Protein AF-0000000069673820 (afdb_homodimer)

Secondary structure (DSSP, 8-state):
--TT----TTS-HHHHHHHHHHHHHHHHHHTT--SHHHHHHHHHHHHHHTTS-HHHHHHTTTTGGG---HHHHHHHHHHHHHHHHHHHHHHHHHHHHHHHHHHHHTT-/--TT----TTS-HHHHHHHHHHHHHHHHHHTT--SHHHHHHHHHHHHHHTTS-HHHHHHTTTTGGG---HHHHHHHHHHHHHHHHHHHHHHHHHHHHHHHHHHHHTT-

pLDDT: mean 88.33, std 12.83, range [41.91, 98.25]

Foldseek 3Di:
DCVDDDDDPPDDVVVVVVVVVVVVVVLCVVLVNDDDVLVVQQVVLVVVLVVDDPVLCVVCVVCNSNDSGPVVVVVVSVVVVVVVVVVVVVVVVVVVVVVVVCVVVVVD/DCVPDDDDPPDDVVVVVVVVVVVVVVLCVVLVNDDDVLVVQQVVLVVVLVVDDPVLCVVCVVCNSNDSGPVVVVVVSVVVVVVVVVVVVVVVVVVVVVVVVCVVVVVD

Sequence (216 aa):
MFTKHSKNADGTWEDFVYELRTYFQEWIKGLEVE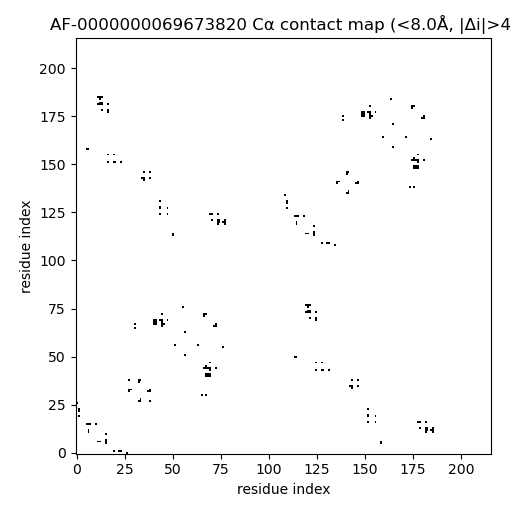NFEQLCDLIITDRMKRRVPTEVKEHFIDEWPKFKSPELLSKKLDQYESVRNMMKKKTASHNHKVQFQRQKFGTYMFTKHSKNADGTWEDFVYELRTYFQEWIKGLEVENFEQLCDLIITDRMKRRVPTEVKEHFIDEWPKFKSPELLSKKLDQYESVRNMMKKKTASHNHKVQFQRQKFGTY

Structure (mmCIF, N/CA/C/O backbone):
data_AF-0000000069673820-model_v1
#
loop_
_entity.id
_entity.type
_entity.pdbx_description
1 polymer 'Uncharacterized protein'
#
loop_
_atom_site.group_PDB
_atom_site.id
_atom_site.type_symbol
_atom_site.label_atom_id
_atom_site.label_alt_id
_atom_site.label_comp_id
_atom_site.label_asym_id
_atom_site.label_entity_id
_atom_site.label_seq_id
_atom_site.pdbx_PDB_ins_code
_atom_site.Cartn_x
_atom_site.Cartn_y
_atom_site.Cartn_z
_atom_site.occupancy
_atom_site.B_iso_or_equiv
_atom_site.auth_seq_id
_atom_site.auth_comp_id
_atom_site.auth_asym_id
_atom_site.auth_atom_id
_atom_site.pdbx_PDB_model_num
ATOM 1 N N . MET A 1 1 ? -0.223 1.539 -8.602 1 43.09 1 MET A N 1
ATOM 2 C CA . MET A 1 1 ? -1.107 2.695 -8.492 1 43.09 1 MET A CA 1
ATOM 3 C C . MET A 1 1 ? -0.305 3.979 -8.312 1 43.09 1 MET A C 1
ATOM 5 O O . MET A 1 1 ? 0.92 3.973 -8.438 1 43.09 1 MET A O 1
ATOM 9 N N . PHE A 1 2 ? -0.53 4.742 -7.016 1 50.31 2 PHE A N 1
ATOM 10 C CA . PHE A 1 2 ? -0.196 6.121 -6.691 1 50.31 2 PHE A CA 1
ATOM 11 C C . PHE A 1 2 ? 1.277 6.25 -6.324 1 50.31 2 PHE A C 1
ATOM 13 O O . PHE A 1 2 ? 1.623 6.918 -5.348 1 50.31 2 PHE A O 1
ATOM 20 N N . THR A 1 3 ? 2.137 5.504 -6.852 1 59.31 3 THR A N 1
ATOM 21 C CA . THR A 1 3 ? 3.408 5.266 -6.176 1 59.31 3 THR A CA 1
ATOM 22 C C . THR A 1 3 ? 4.125 6.582 -5.898 1 59.31 3 THR A C 1
ATOM 24 O O . THR A 1 3 ? 4.75 6.742 -4.844 1 59.31 3 THR A O 1
ATOM 27 N N . LYS A 1 4 ? 3.92 7.441 -6.996 1 64.81 4 LYS A N 1
ATOM 28 C CA . LYS A 1 4 ? 4.93 8.484 -6.812 1 64.81 4 LYS A CA 1
ATOM 29 C C . LYS A 1 4 ? 4.285 9.82 -6.461 1 64.81 4 LYS A C 1
ATOM 31 O O . LYS A 1 4 ? 4.938 10.867 -6.531 1 64.81 4 LYS A O 1
ATOM 36 N N . HIS A 1 5 ? 3.092 9.68 -6.059 1 74.38 5 HIS A N 1
ATOM 37 C CA . HIS A 1 5 ? 2.447 10.969 -5.812 1 74.38 5 HIS A CA 1
ATOM 38 C C . HIS A 1 5 ? 2.816 11.516 -4.438 1 74.38 5 HIS A C 1
ATOM 40 O O . HIS A 1 5 ? 2.748 10.797 -3.438 1 74.38 5 HIS A O 1
ATOM 46 N N . SER A 1 6 ? 3.34 12.727 -4.461 1 84.38 6 SER A N 1
ATOM 47 C CA . SER A 1 6 ? 3.707 13.398 -3.219 1 84.38 6 SER A CA 1
ATOM 48 C C . SER A 1 6 ? 2.947 14.711 -3.055 1 84.38 6 SER A C 1
ATOM 50 O O . SER A 1 6 ? 2.443 15.266 -4.031 1 84.38 6 SER A O 1
ATOM 52 N N . LYS A 1 7 ? 2.838 15.07 -1.811 1 89.56 7 LYS A N 1
ATOM 53 C CA . LYS A 1 7 ? 2.205 16.359 -1.51 1 89.56 7 LYS A CA 1
ATOM 54 C C . LYS A 1 7 ? 2.949 17.5 -2.182 1 89.56 7 LYS A C 1
ATOM 56 O O . LYS A 1 7 ? 4.18 17.562 -2.15 1 89.56 7 LYS A O 1
ATOM 61 N N . ASN A 1 8 ? 2.16 18.391 -2.77 1 88.25 8 ASN A N 1
ATOM 62 C CA . ASN A 1 8 ? 2.748 19.609 -3.312 1 88.25 8 ASN A CA 1
ATOM 63 C C . ASN A 1 8 ? 3.35 20.484 -2.211 1 88.25 8 ASN A C 1
ATOM 65 O O . ASN A 1 8 ? 2.75 20.641 -1.146 1 88.25 8 ASN A O 1
ATOM 69 N N . ALA A 1 9 ? 4.492 21.078 -2.486 1 84.19 9 ALA A N 1
ATOM 70 C CA . ALA A 1 9 ? 5.215 21.875 -1.495 1 84.19 9 ALA A CA 1
ATOM 71 C C . ALA A 1 9 ? 4.371 23.047 -1.006 1 84.19 9 ALA A C 1
ATOM 73 O O . ALA A 1 9 ? 4.398 23.375 0.178 1 84.19 9 ALA A O 1
ATOM 74 N N . ASP A 1 10 ? 3.586 23.547 -1.941 1 87.81 10 ASP A N 1
ATOM 75 C CA . ASP A 1 10 ? 2.811 24.734 -1.612 1 87.81 10 ASP A CA 1
ATOM 76 C C . ASP A 1 10 ? 1.385 24.359 -1.208 1 87.81 10 ASP A C 1
ATOM 78 O O . ASP A 1 10 ? 0.576 25.25 -0.9 1 87.81 10 ASP A O 1
ATOM 82 N N . GLY A 1 11 ? 1.143 23.125 -1.127 1 93.31 11 GLY A N 1
ATOM 83 C CA . GLY A 1 11 ? -0.212 22.703 -0.805 1 93.31 11 GLY A CA 1
ATOM 84 C C . GLY A 1 11 ? -0.361 22.219 0.623 1 93.31 11 GLY A C 1
ATOM 85 O O . GLY A 1 11 ? 0.619 22.156 1.368 1 93.31 11 GLY A O 1
ATOM 86 N N . THR A 1 12 ? -1.624 22.016 1.04 1 96.5 12 THR A N 1
ATOM 87 C CA . THR A 1 12 ? -1.914 21.5 2.371 1 96.5 12 THR A CA 1
ATOM 88 C C . THR A 1 12 ? -2.074 19.969 2.334 1 96.5 12 THR A C 1
ATOM 90 O O . THR A 1 12 ? -2.234 19.391 1.263 1 96.5 12 THR A O 1
ATOM 93 N N . TRP A 1 13 ? -1.966 19.406 3.438 1 97.12 13 TRP A N 1
ATOM 94 C CA . TRP A 1 13 ? -2.23 17.969 3.539 1 97.12 13 TRP A CA 1
ATOM 95 C C . TRP A 1 13 ? -3.68 17.656 3.186 1 97.12 13 TRP A C 1
ATOM 97 O O . TRP A 1 13 ? -3.975 16.594 2.625 1 97.12 13 TRP A O 1
ATOM 107 N N . GLU A 1 14 ? -4.566 18.578 3.447 1 97.56 14 GLU A N 1
ATOM 108 C CA . GLU A 1 14 ? -5.965 18.391 3.062 1 97.56 14 GLU A CA 1
ATOM 109 C C . GLU A 1 14 ? -6.113 18.297 1.546 1 97.56 14 GLU A C 1
ATOM 111 O O . GLU A 1 14 ? -6.895 17.5 1.04 1 97.56 14 GLU A O 1
ATOM 116 N N . ASP A 1 15 ? -5.332 19.125 0.848 1 96.56 15 ASP A N 1
ATOM 117 C CA . ASP A 1 15 ? -5.316 19.047 -0.609 1 96.56 15 ASP A CA 1
ATOM 118 C C . ASP A 1 15 ? -4.789 17.703 -1.082 1 96.56 15 ASP A C 1
ATOM 120 O O . ASP A 1 15 ? -5.316 17.125 -2.033 1 96.56 15 ASP A O 1
ATOM 124 N N . PHE A 1 16 ? -3.771 17.312 -0.44 1 97 16 PHE A N 1
ATOM 125 C CA . PHE A 1 16 ? -3.15 16.047 -0.804 1 97 16 PHE A CA 1
ATOM 126 C C . PHE A 1 16 ? -4.121 14.891 -0.605 1 97 16 PHE A C 1
ATOM 128 O O . PHE A 1 16 ? -4.211 13.992 -1.448 1 97 16 PHE A O 1
ATOM 135 N N . VAL A 1 17 ? -4.883 14.891 0.477 1 97.06 17 VAL A N 1
ATOM 136 C CA . VAL A 1 17 ? -5.895 13.867 0.735 1 97.06 17 VAL A CA 1
ATOM 137 C C . VAL A 1 17 ? -6.922 13.859 -0.394 1 97.06 17 VAL A C 1
ATOM 139 O O . VAL A 1 17 ? -7.344 12.797 -0.853 1 97.06 17 VAL A O 1
ATOM 142 N N . TYR A 1 18 ? -7.312 15 -0.757 1 96.25 18 TYR A N 1
ATOM 143 C CA . TYR A 1 18 ? -8.281 15.109 -1.845 1 96.25 18 TYR A CA 1
ATOM 144 C C . TYR A 1 18 ? -7.75 14.461 -3.115 1 96.25 18 TYR A C 1
ATOM 146 O O . TYR A 1 18 ? -8.469 13.711 -3.779 1 96.25 18 TYR A O 1
ATOM 154 N N . GLU A 1 19 ? -6.539 14.781 -3.387 1 95.25 19 GLU A N 1
ATOM 155 C CA . GLU A 1 19 ? -5.906 14.188 -4.562 1 95.25 19 GLU A CA 1
ATOM 156 C C . GLU A 1 19 ? -5.852 12.664 -4.449 1 95.25 19 GLU A C 1
ATOM 158 O O . GLU A 1 19 ? -6.23 11.953 -5.383 1 95.25 19 GLU A O 1
ATOM 163 N N . LEU A 1 20 ? -5.414 12.195 -3.293 1 95.5 20 LEU A N 1
ATOM 164 C CA . LEU A 1 20 ? -5.301 10.758 -3.076 1 95.5 20 LEU A CA 1
ATOM 165 C C . LEU A 1 20 ? -6.664 10.078 -3.195 1 95.5 20 LEU A C 1
ATOM 167 O O . LEU A 1 20 ? -6.777 9.008 -3.787 1 95.5 20 LEU A O 1
ATOM 171 N N . ARG A 1 21 ? -7.633 10.688 -2.625 1 96.38 21 ARG A N 1
ATOM 172 C CA . ARG A 1 21 ? -8.984 10.148 -2.67 1 96.38 21 ARG A CA 1
ATOM 173 C C . ARG A 1 21 ? -9.5 10.062 -4.105 1 96.38 21 ARG A C 1
ATOM 175 O O . ARG A 1 21 ? -10.094 9.062 -4.5 1 96.38 21 ARG A O 1
ATOM 182 N N . THR A 1 22 ? -9.258 11.094 -4.828 1 96.06 22 THR A N 1
ATOM 183 C CA . THR A 1 22 ? -9.703 11.148 -6.215 1 96.06 22 THR A CA 1
ATOM 184 C C . THR A 1 22 ? -9.047 10.039 -7.031 1 96.06 22 THR A C 1
ATOM 186 O O . THR A 1 22 ? -9.727 9.297 -7.738 1 96.06 22 THR A O 1
ATOM 189 N N . TYR A 1 23 ? -7.75 9.93 -6.875 1 93.88 23 TYR A N 1
ATOM 190 C CA . TYR A 1 23 ? -7.012 8.898 -7.594 1 93.88 23 TYR A CA 1
ATOM 191 C C . TYR A 1 23 ? -7.484 7.504 -7.191 1 93.88 23 TYR A C 1
ATOM 193 O O . TYR A 1 23 ? -7.664 6.633 -8.039 1 93.88 23 TYR A O 1
ATOM 201 N N . PHE A 1 24 ? -7.668 7.336 -5.949 1 95 24 PHE A N 1
ATOM 202 C CA . PHE A 1 24 ? -8.094 6.043 -5.43 1 95 24 PHE A CA 1
ATOM 203 C C . PHE A 1 24 ? -9.477 5.68 -5.945 1 95 24 PHE A C 1
ATOM 205 O O . PHE A 1 24 ? -9.711 4.547 -6.375 1 95 24 PHE A O 1
ATOM 212 N N . GLN A 1 25 ? -10.328 6.574 -5.91 1 95.62 25 GLN A N 1
ATOM 213 C CA . GLN A 1 25 ? -11.688 6.34 -6.367 1 95.62 25 GLN A CA 1
ATOM 214 C C . GLN A 1 25 ? -11.727 6.004 -7.855 1 95.62 25 GLN A C 1
ATOM 216 O O . GLN A 1 25 ? -12.469 5.121 -8.281 1 95.62 25 GLN A O 1
ATOM 221 N N . GLU A 1 26 ? -11 6.723 -8.641 1 95.44 26 GLU A N 1
ATOM 222 C CA . GLU A 1 26 ? -10.914 6.43 -10.07 1 95.44 26 GLU A CA 1
ATOM 223 C C . GLU A 1 26 ? -10.367 5.027 -10.312 1 95.44 26 GLU A C 1
ATOM 225 O O . GLU A 1 26 ? -10.852 4.309 -11.195 1 95.44 26 GLU A O 1
ATOM 230 N N . TRP A 1 27 ? -9.383 4.734 -9.516 1 93 27 TRP A N 1
ATOM 231 C CA . TRP A 1 27 ? -8.75 3.426 -9.633 1 93 27 TRP A CA 1
ATOM 232 C C . TRP A 1 27 ? -9.75 2.309 -9.344 1 93 27 TRP A C 1
ATOM 234 O O . TRP A 1 27 ? -9.898 1.381 -10.141 1 93 27 TRP A O 1
ATOM 244 N N . ILE A 1 28 ? -10.469 2.383 -8.219 1 95.12 28 ILE A N 1
ATOM 245 C CA . ILE A 1 28 ? -11.359 1.286 -7.855 1 95.12 28 ILE A CA 1
ATOM 246 C C . ILE A 1 28 ? -12.578 1.282 -8.773 1 95.12 28 ILE A C 1
ATOM 248 O O . ILE A 1 28 ? -13.125 0.222 -9.086 1 95.12 28 ILE A O 1
ATOM 252 N N . LYS A 1 29 ? -12.953 2.439 -9.273 1 95.5 29 LYS A N 1
ATOM 253 C CA . LYS A 1 29 ? -14.039 2.52 -10.25 1 95.5 29 LYS A CA 1
ATOM 254 C C . LYS A 1 29 ? -13.664 1.824 -11.555 1 95.5 29 LYS A C 1
ATOM 256 O O . LYS A 1 29 ? -14.461 1.076 -12.117 1 95.5 29 LYS A O 1
ATOM 261 N N . GLY A 1 30 ? -12.523 2.092 -12.039 1 93.62 30 GLY A N 1
ATOM 262 C CA . GLY A 1 30 ? -12.039 1.456 -13.258 1 93.62 30 GLY A CA 1
ATOM 263 C C . GLY A 1 30 ? -11.977 -0.056 -13.156 1 93.62 30 GLY A C 1
ATOM 264 O O . GLY A 1 30 ? -12.086 -0.758 -14.156 1 93.62 30 GLY A O 1
ATOM 265 N N . LEU A 1 31 ? -11.867 -0.524 -11.883 1 93.75 31 LEU A N 1
ATOM 266 C CA . LEU A 1 31 ? -11.781 -1.961 -11.641 1 93.75 31 LEU A CA 1
ATOM 267 C C . LEU A 1 31 ? -13.133 -2.521 -11.211 1 93.75 31 LEU A C 1
ATOM 269 O O . LEU A 1 31 ? -13.242 -3.707 -10.891 1 93.75 31 LEU A O 1
ATOM 273 N N . GLU A 1 32 ? -14.117 -1.659 -11.133 1 96 32 GLU A N 1
ATOM 274 C CA . GLU A 1 32 ? -15.484 -2.021 -10.797 1 96 32 GLU A CA 1
ATOM 275 C C . GLU A 1 32 ? -15.562 -2.654 -9.414 1 96 32 GLU A C 1
ATOM 277 O O . GLU A 1 32 ? -16.234 -3.672 -9.227 1 96 32 GLU A O 1
ATOM 282 N N . VAL A 1 33 ? -14.797 -2.135 -8.5 1 96.31 33 VAL A N 1
ATOM 283 C CA . VAL A 1 33 ? -14.82 -2.553 -7.102 1 96.31 33 VAL A CA 1
ATOM 284 C C . VAL A 1 33 ? -15.852 -1.723 -6.336 1 96.31 33 VAL A C 1
ATOM 286 O O . VAL A 1 33 ? -15.727 -0.5 -6.238 1 96.31 33 VAL A O 1
ATOM 289 N N . GLU A 1 34 ? -16.828 -2.463 -5.754 1 95.38 34 GLU A N 1
ATOM 290 C CA . GLU A 1 34 ? -17.953 -1.7 -5.246 1 95.38 34 GLU A CA 1
ATOM 291 C C . GLU A 1 34 ? -18.297 -2.1 -3.812 1 95.38 34 GLU A C 1
ATOM 293 O O . GLU A 1 34 ? -19.188 -1.521 -3.197 1 95.38 34 GLU A O 1
ATOM 298 N N . ASN A 1 35 ? -17.688 -3.152 -3.301 1 96.88 35 ASN A N 1
ATOM 299 C CA . ASN A 1 35 ? -18.031 -3.574 -1.948 1 96.88 35 ASN A CA 1
ATOM 300 C C . ASN A 1 35 ? -16.797 -3.93 -1.135 1 96.88 35 ASN A C 1
ATOM 302 O O . ASN A 1 35 ? -15.688 -3.951 -1.667 1 96.88 35 ASN A O 1
ATOM 306 N N . PHE A 1 36 ? -17.016 -4.137 0.132 1 97.88 36 PHE A N 1
ATOM 307 C CA . PHE A 1 36 ? -15.969 -4.336 1.125 1 97.88 36 PHE A CA 1
ATOM 308 C C . PHE A 1 36 ? -15.094 -5.531 0.759 1 97.88 36 PHE A C 1
ATOM 310 O O . PHE A 1 36 ? -13.867 -5.438 0.756 1 97.88 36 PHE A O 1
ATOM 317 N N . GLU A 1 37 ? -15.68 -6.66 0.353 1 97.31 37 GLU A N 1
ATOM 318 C CA . GLU A 1 37 ? -14.953 -7.887 0.038 1 97.31 37 GLU A CA 1
ATOM 319 C C . GLU A 1 37 ? -14.078 -7.707 -1.202 1 97.31 37 GLU A C 1
ATOM 321 O O . GLU A 1 37 ? -12.922 -8.133 -1.222 1 97.31 37 GLU A O 1
ATOM 326 N N . GLN A 1 38 ? -14.641 -7.07 -2.172 1 97.62 38 GLN A N 1
ATOM 327 C CA . GLN A 1 38 ? -13.898 -6.809 -3.398 1 97.62 38 GLN A CA 1
ATOM 328 C C . GLN A 1 38 ? -12.695 -5.902 -3.131 1 97.62 38 GLN A C 1
ATOM 330 O O . GLN A 1 38 ? -11.641 -6.078 -3.73 1 97.62 38 GLN A O 1
ATOM 335 N N . LEU A 1 39 ? -12.898 -4.949 -2.246 1 97.88 39 LEU A N 1
ATOM 336 C CA . LEU A 1 39 ? -11.797 -4.047 -1.922 1 97.88 39 LEU A CA 1
ATOM 337 C C . LEU A 1 39 ? -10.711 -4.777 -1.142 1 97.88 39 LEU A C 1
ATOM 339 O O . LEU A 1 39 ? -9.523 -4.574 -1.392 1 97.88 39 LEU A O 1
ATOM 343 N N . CYS A 1 40 ? -11.117 -5.637 -0.227 1 97.69 40 CYS A N 1
ATOM 344 C CA . CYS A 1 40 ? -10.141 -6.469 0.468 1 97.69 40 CYS A CA 1
ATOM 345 C C . CYS A 1 40 ? -9.305 -7.273 -0.522 1 97.69 40 CYS A C 1
ATOM 347 O O . CYS A 1 40 ? -8.078 -7.273 -0.447 1 97.69 40 CYS A O 1
ATOM 349 N N . ASP A 1 41 ? -9.984 -7.887 -1.436 1 97.75 41 ASP A N 1
ATOM 350 C CA . ASP A 1 41 ? -9.312 -8.703 -2.438 1 97.75 41 ASP A CA 1
ATOM 351 C C . ASP A 1 41 ? -8.336 -7.863 -3.264 1 97.75 41 ASP A C 1
ATOM 353 O O . ASP A 1 41 ? -7.215 -8.297 -3.539 1 97.75 41 ASP A O 1
ATOM 357 N N . LEU A 1 42 ? -8.789 -6.723 -3.635 1 97.25 42 LEU A N 1
ATOM 358 C CA . LEU A 1 42 ? -7.961 -5.848 -4.457 1 97.25 42 LEU A CA 1
ATOM 359 C C . LEU A 1 42 ? -6.691 -5.453 -3.715 1 97.25 42 LEU A C 1
ATOM 361 O O . LEU A 1 42 ? -5.598 -5.477 -4.289 1 97.25 42 LEU A O 1
ATOM 365 N N . ILE A 1 43 ? -6.793 -5.117 -2.443 1 96.06 43 ILE A N 1
ATOM 366 C CA . ILE A 1 43 ? -5.652 -4.688 -1.642 1 96.06 43 ILE A CA 1
ATOM 367 C C . ILE A 1 43 ? -4.668 -5.84 -1.483 1 96.06 43 ILE A C 1
ATOM 369 O O . ILE A 1 43 ? -3.459 -5.664 -1.651 1 96.06 43 ILE A O 1
ATOM 373 N N . ILE A 1 44 ? -5.188 -6.965 -1.21 1 96.62 44 ILE A N 1
ATOM 374 C CA . ILE A 1 44 ? -4.352 -8.148 -1.034 1 96.62 44 ILE A CA 1
ATOM 375 C C . ILE A 1 44 ? -3.656 -8.484 -2.352 1 96.62 44 ILE A C 1
ATOM 377 O O . ILE A 1 44 ? -2.465 -8.797 -2.367 1 96.62 44 ILE A O 1
ATOM 381 N N . THR A 1 45 ? -4.445 -8.414 -3.422 1 97.06 45 THR A N 1
ATOM 382 C CA . THR A 1 45 ? -3.883 -8.672 -4.742 1 97.06 45 THR A CA 1
ATOM 383 C C . THR A 1 45 ? -2.746 -7.707 -5.051 1 97.06 45 THR A C 1
ATOM 385 O O . THR A 1 45 ? -1.695 -8.109 -5.551 1 97.06 45 THR A O 1
ATOM 388 N N . ASP A 1 46 ? -3.004 -6.492 -4.766 1 94.06 46 ASP A N 1
ATOM 389 C CA . ASP A 1 46 ? -1.994 -5.473 -5.027 1 94.06 46 ASP A CA 1
ATOM 390 C C . ASP A 1 46 ? -0.727 -5.73 -4.215 1 94.06 46 ASP A C 1
ATOM 392 O O . ASP A 1 46 ? 0.385 -5.566 -4.719 1 94.06 46 ASP A O 1
ATOM 396 N N . ARG A 1 47 ? -0.888 -6.164 -2.996 1 93.25 47 ARG A N 1
ATOM 397 C CA . ARG A 1 47 ? 0.255 -6.508 -2.156 1 93.25 47 ARG A CA 1
ATOM 398 C C . ARG A 1 47 ? 0.99 -7.727 -2.703 1 93.25 47 ARG A C 1
ATOM 400 O O . ARG A 1 47 ? 2.223 -7.758 -2.719 1 93.25 47 ARG A O 1
ATOM 407 N N . MET A 1 48 ? 0.266 -8.672 -3.117 1 95.69 48 MET A N 1
ATOM 408 C CA . MET A 1 48 ? 0.848 -9.875 -3.715 1 95.69 48 MET A CA 1
ATOM 409 C C . MET A 1 48 ? 1.636 -9.523 -4.973 1 95.69 48 MET A C 1
ATOM 411 O O . MET A 1 48 ? 2.76 -9.992 -5.156 1 95.69 48 MET A O 1
ATOM 415 N N . LYS A 1 49 ? 1.065 -8.68 -5.797 1 95.62 49 LYS A N 1
ATOM 416 C CA . LYS A 1 49 ? 1.683 -8.289 -7.062 1 95.62 49 LYS A CA 1
ATOM 417 C C . LYS A 1 49 ? 3.07 -7.699 -6.836 1 95.62 49 LYS A C 1
ATOM 419 O O . LYS A 1 49 ? 3.98 -7.91 -7.641 1 95.62 49 LYS A O 1
ATOM 424 N N . ARG A 1 50 ? 3.24 -7.074 -5.758 1 93.31 50 ARG A N 1
ATOM 425 C CA . ARG A 1 50 ? 4.504 -6.41 -5.453 1 93.31 50 ARG A CA 1
ATOM 426 C C . ARG A 1 50 ? 5.594 -7.43 -5.133 1 93.31 50 ARG A C 1
ATOM 428 O O . ARG A 1 50 ? 6.781 -7.102 -5.156 1 93.31 50 ARG A O 1
ATOM 435 N N . ARG A 1 51 ? 5.16 -8.602 -4.828 1 94.38 51 ARG A N 1
ATOM 436 C CA . ARG A 1 51 ? 6.117 -9.617 -4.406 1 94.38 51 ARG A CA 1
ATOM 437 C C . ARG A 1 51 ? 6.449 -10.562 -5.551 1 94.38 51 ARG A C 1
ATOM 439 O O . ARG A 1 51 ? 7.32 -11.43 -5.418 1 94.38 51 ARG A O 1
ATOM 446 N N . VAL A 1 52 ? 5.828 -10.422 -6.645 1 95.69 52 VAL A N 1
ATOM 447 C CA . VAL A 1 52 ? 6.051 -11.289 -7.797 1 95.69 52 VAL A CA 1
ATOM 448 C C . VAL A 1 52 ? 7.258 -10.805 -8.594 1 95.69 52 VAL A C 1
ATOM 450 O O . VAL A 1 52 ? 7.352 -9.617 -8.914 1 95.69 52 VAL A O 1
ATOM 453 N N . PRO A 1 53 ? 8.188 -11.688 -8.883 1 94.12 53 PRO A N 1
ATOM 454 C CA . PRO A 1 53 ? 9.352 -11.289 -9.68 1 94.12 53 PRO A CA 1
ATOM 455 C C . PRO A 1 53 ? 8.969 -10.703 -11.039 1 94.12 53 PRO A C 1
ATOM 457 O O . PRO A 1 53 ? 7.996 -11.148 -11.648 1 94.12 53 PRO A O 1
ATOM 460 N N . THR A 1 54 ? 9.82 -9.844 -11.523 1 95.25 54 THR A N 1
ATOM 461 C CA . THR A 1 54 ? 9.547 -9.109 -12.75 1 95.25 54 THR A CA 1
ATOM 462 C C . THR A 1 54 ? 9.406 -10.062 -13.938 1 95.25 54 THR A C 1
ATOM 464 O O . THR A 1 54 ? 8.539 -9.883 -14.789 1 95.25 54 THR A O 1
ATOM 467 N N . GLU A 1 55 ? 10.25 -11.039 -13.992 1 93.19 55 GLU A N 1
ATOM 468 C CA . GLU A 1 55 ? 10.227 -12 -15.086 1 93.19 55 GLU A CA 1
ATOM 469 C C . GLU A 1 55 ? 8.875 -12.703 -15.172 1 93.19 55 GLU A C 1
ATOM 471 O O . GLU A 1 55 ? 8.375 -12.977 -16.266 1 93.19 55 GLU A O 1
ATOM 476 N N . VAL A 1 56 ? 8.305 -13 -14.062 1 95.19 56 VAL A N 1
ATOM 477 C CA . VAL A 1 56 ? 7.012 -13.688 -14.008 1 95.19 56 VAL A CA 1
ATOM 478 C C . VAL A 1 56 ? 5.902 -12.727 -14.438 1 95.19 56 VAL A C 1
ATOM 480 O O . VAL A 1 56 ? 5.023 -13.094 -15.219 1 95.19 56 VAL A O 1
ATOM 483 N N . LYS A 1 57 ? 5.941 -11.477 -14 1 96.5 57 LYS A N 1
ATOM 484 C CA . LYS A 1 57 ? 4.977 -10.453 -14.398 1 96.5 57 LYS A CA 1
ATOM 485 C C . LYS A 1 57 ? 4.93 -10.297 -15.914 1 96.5 57 LYS A C 1
ATOM 487 O O . LYS A 1 57 ? 3.852 -10.148 -16.5 1 96.5 57 LYS A O 1
ATOM 492 N N . GLU A 1 58 ? 6.105 -10.344 -16.453 1 95.75 58 GLU A N 1
ATOM 493 C CA . GLU A 1 58 ? 6.223 -10.141 -17.891 1 95.75 58 GLU A CA 1
ATOM 494 C C . GLU A 1 58 ? 5.492 -11.234 -18.656 1 95.75 58 GLU A C 1
ATOM 496 O O . GLU A 1 58 ? 4.941 -10.984 -19.734 1 95.75 58 GLU A O 1
ATOM 501 N N . HIS A 1 59 ? 5.469 -12.422 -18.125 1 95.31 59 HIS A N 1
ATOM 502 C CA . HIS A 1 59 ? 4.746 -13.523 -18.75 1 95.31 59 HIS A CA 1
ATOM 503 C C . HIS A 1 59 ? 3.244 -13.258 -18.781 1 95.31 59 HIS A C 1
ATOM 505 O O . HIS A 1 59 ? 2.533 -13.773 -19.641 1 95.31 59 HIS A O 1
ATOM 511 N N . PHE A 1 60 ? 2.779 -12.398 -17.844 1 96.62 60 PHE A N 1
ATOM 512 C CA . PHE A 1 60 ? 1.354 -12.109 -17.703 1 96.62 60 PHE A CA 1
ATOM 513 C C . PHE A 1 60 ? 1.052 -10.664 -18.062 1 96.62 60 PHE A C 1
ATOM 515 O O . PHE A 1 60 ? 0.074 -10.086 -17.578 1 96.62 60 PHE A O 1
ATOM 522 N N . ILE A 1 61 ? 1.807 -10.031 -18.891 1 95 61 ILE A N 1
ATOM 523 C CA . ILE A 1 61 ? 1.836 -8.586 -19.078 1 95 61 ILE A CA 1
ATOM 524 C C . ILE A 1 61 ? 0.468 -8.094 -19.562 1 95 61 ILE A C 1
ATOM 526 O O . ILE A 1 61 ? 0.005 -7.031 -19.141 1 95 61 ILE A O 1
ATOM 530 N N . ASP A 1 62 ? -0.261 -8.836 -20.391 1 94.5 62 ASP A N 1
ATOM 531 C CA . ASP A 1 62 ? -1.55 -8.43 -20.938 1 94.5 62 ASP A CA 1
ATOM 532 C C . ASP A 1 62 ? -2.65 -8.523 -19.891 1 94.5 62 ASP A C 1
ATOM 534 O O . ASP A 1 62 ? -3.57 -7.699 -19.875 1 94.5 62 ASP A O 1
ATOM 538 N N . GLU A 1 63 ? -2.486 -9.422 -18.984 1 95.06 63 GLU A N 1
ATOM 539 C CA . GLU A 1 63 ? -3.529 -9.703 -18 1 95.06 63 GLU A CA 1
ATOM 540 C C . GLU A 1 63 ? -3.201 -9.062 -16.656 1 95.06 63 GLU A C 1
ATOM 542 O O . GLU A 1 63 ? -4.086 -8.891 -15.805 1 95.06 63 GLU A O 1
ATOM 547 N N . TRP A 1 64 ? -2.002 -8.68 -16.5 1 95.12 64 TRP A N 1
ATOM 548 C CA . TRP A 1 64 ? -1.47 -8.328 -15.188 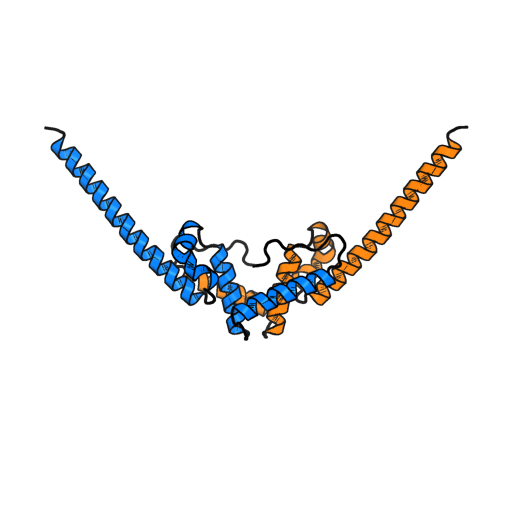1 95.12 64 TRP A CA 1
ATOM 549 C C . TRP A 1 64 ? -2.295 -7.219 -14.539 1 95.12 64 TRP A C 1
ATOM 551 O O . TRP A 1 64 ? -2.701 -7.332 -13.383 1 95.12 64 TRP A O 1
ATOM 561 N N . PRO A 1 65 ? -2.689 -6.148 -15.328 1 91.44 65 PRO A N 1
ATOM 562 C CA . PRO A 1 65 ? -3.438 -5.055 -14.711 1 91.44 65 PRO A CA 1
ATOM 563 C C . PRO A 1 65 ? -4.863 -5.449 -14.336 1 91.44 65 PRO A C 1
ATOM 565 O O . PRO A 1 65 ? -5.492 -4.793 -13.508 1 91.44 65 PRO A O 1
ATOM 568 N N . LYS A 1 66 ? -5.293 -6.57 -14.82 1 91.62 66 LYS A N 1
ATOM 569 C CA . LYS A 1 66 ? -6.695 -6.941 -14.68 1 91.62 66 LYS A CA 1
ATOM 570 C C . LYS A 1 66 ? -6.91 -7.848 -13.469 1 91.62 66 LYS A C 1
ATOM 572 O O . LYS A 1 66 ? -8.047 -8.07 -13.055 1 91.62 66 LYS A O 1
ATOM 577 N N . PHE A 1 67 ? -5.816 -8.352 -12.938 1 95.19 67 PHE A N 1
ATOM 578 C CA . PHE A 1 67 ? -5.973 -9.227 -11.781 1 95.19 67 PHE A CA 1
ATOM 579 C C . PHE A 1 67 ? -6.469 -8.438 -10.578 1 95.19 67 PHE A C 1
ATOM 581 O O . PHE A 1 67 ? -5.805 -7.508 -10.125 1 95.19 67 PHE A O 1
ATOM 588 N N . LYS A 1 68 ? -7.613 -8.859 -10.023 1 95.19 68 LYS A N 1
ATOM 589 C CA . LYS A 1 68 ? -8.18 -8.203 -8.852 1 95.19 68 LYS A CA 1
ATOM 590 C C . LYS A 1 68 ? -8.547 -9.219 -7.773 1 95.19 68 LYS A C 1
ATOM 592 O O . LYS A 1 68 ? -9.047 -8.852 -6.711 1 95.19 68 LYS A O 1
ATOM 597 N N . SER A 1 69 ? -8.344 -10.453 -8.047 1 97 69 SER A N 1
ATOM 598 C CA . SER A 1 69 ? -8.578 -11.547 -7.109 1 97 69 SER A CA 1
ATOM 599 C C . SER A 1 69 ? -7.273 -12.25 -6.75 1 97 69 SER A C 1
ATOM 601 O O . SER A 1 69 ? -6.602 -12.812 -7.621 1 97 69 SER A O 1
ATOM 603 N N . PRO A 1 70 ? -7.008 -12.219 -5.473 1 98 70 PRO A N 1
ATOM 604 C CA . PRO A 1 70 ? -5.758 -12.883 -5.086 1 98 70 PRO A CA 1
ATOM 605 C C . PRO A 1 70 ? -5.785 -14.391 -5.344 1 98 70 PRO A C 1
ATOM 607 O O . PRO A 1 70 ? -4.75 -14.977 -5.66 1 98 70 PRO A O 1
ATOM 610 N N . GLU A 1 71 ? -6.973 -14.992 -5.316 1 97.81 71 GLU A N 1
ATOM 611 C CA . GLU A 1 71 ? -7.098 -16.422 -5.566 1 97.81 71 GLU A CA 1
ATOM 612 C C . GLU A 1 71 ? -6.797 -16.766 -7.027 1 97.81 71 GLU A C 1
ATOM 614 O O . GLU A 1 71 ? -6.07 -17.719 -7.312 1 97.81 71 GLU A O 1
ATOM 619 N N . LEU A 1 72 ? -7.336 -15.984 -7.863 1 97.5 72 LEU A N 1
ATOM 620 C CA . LEU A 1 72 ? -7.102 -16.203 -9.281 1 97.5 72 LEU A CA 1
ATOM 621 C C . LEU A 1 72 ? -5.633 -15.992 -9.633 1 97.5 72 LEU A C 1
ATOM 623 O O . LEU A 1 72 ? -5.031 -16.797 -10.344 1 97.5 72 LEU A O 1
ATOM 627 N N . LEU A 1 73 ? -5.121 -14.945 -9.141 1 98.12 73 LEU A N 1
ATOM 628 C CA . LEU A 1 73 ? -3.713 -14.656 -9.398 1 98.12 73 LEU A CA 1
ATOM 629 C C . LEU A 1 73 ? -2.822 -15.781 -8.875 1 98.12 73 LEU A C 1
ATOM 631 O O . LEU A 1 73 ? -1.926 -16.25 -9.586 1 98.12 73 LEU A O 1
ATOM 635 N N . SER A 1 74 ? -3.094 -16.188 -7.637 1 98.25 74 SER A N 1
ATOM 636 C CA . SER A 1 74 ? -2.271 -17.25 -7.059 1 98.25 74 SER A CA 1
ATOM 637 C C . SER A 1 74 ? -2.35 -18.531 -7.887 1 98.25 74 SER A C 1
ATOM 639 O O . SER A 1 74 ? -1.339 -19.203 -8.094 1 98.25 74 SER A O 1
ATOM 641 N N . LYS A 1 75 ? -3.482 -18.859 -8.359 1 98.06 75 LYS A N 1
ATOM 642 C CA . LYS A 1 75 ? -3.654 -20.047 -9.18 1 98.06 75 LYS A CA 1
ATOM 643 C C . LYS A 1 75 ? -2.834 -19.969 -10.461 1 98.06 75 LYS A C 1
ATOM 645 O O . LYS A 1 75 ? -2.143 -20.906 -10.836 1 98.06 75 LYS A O 1
ATOM 650 N N . LYS A 1 76 ? -2.885 -18.828 -11.117 1 97.69 76 LYS A N 1
ATOM 651 C CA . LYS A 1 76 ? -2.137 -18.625 -12.352 1 97.69 76 LYS A CA 1
ATOM 652 C C . LYS A 1 76 ? -0.632 -18.688 -12.102 1 97.69 76 LYS A C 1
ATOM 654 O O . LYS A 1 76 ? 0.109 -19.281 -12.883 1 97.69 76 LYS A O 1
ATOM 659 N N . LEU A 1 77 ? -0.213 -18.125 -11.078 1 97.5 77 LEU A N 1
ATOM 660 C CA . LEU A 1 77 ? 1.208 -18.094 -10.75 1 97.5 77 LEU A CA 1
ATOM 661 C C . LEU A 1 77 ? 1.71 -19.484 -10.391 1 97.5 77 LEU A C 1
ATOM 663 O O . LEU A 1 77 ? 2.795 -19.891 -10.812 1 97.5 77 LEU A O 1
ATOM 667 N N . ASP A 1 78 ? 0.935 -20.156 -9.578 1 97.56 78 ASP A N 1
ATOM 668 C CA . ASP A 1 78 ? 1.308 -21.516 -9.211 1 97.56 78 ASP A CA 1
ATOM 669 C C . ASP A 1 78 ? 1.367 -22.422 -10.438 1 97.56 78 ASP A C 1
ATOM 671 O O . ASP A 1 78 ? 2.256 -23.266 -10.547 1 97.56 78 ASP A O 1
ATOM 675 N N . GLN A 1 79 ? 0.416 -22.281 -11.344 1 96.38 79 GLN A N 1
ATOM 676 C CA . GLN A 1 79 ? 0.434 -23.031 -12.594 1 96.38 79 GLN A CA 1
ATOM 677 C C . GLN A 1 79 ? 1.685 -22.703 -13.406 1 96.38 79 GLN A C 1
ATOM 679 O O . GLN A 1 79 ? 2.342 -23.609 -13.93 1 96.38 79 GLN A O 1
ATOM 684 N N . TYR A 1 80 ? 1.993 -21.484 -13.516 1 95.5 80 TYR A N 1
ATOM 685 C CA . TYR A 1 80 ? 3.188 -21.031 -14.227 1 95.5 80 TYR A CA 1
ATOM 686 C C . TYR A 1 80 ? 4.441 -21.672 -13.648 1 95.5 80 TYR A C 1
ATOM 688 O O . TYR A 1 80 ? 5.277 -22.203 -14.383 1 95.5 80 TYR A O 1
ATOM 696 N N . GLU A 1 81 ? 4.566 -21.641 -12.352 1 93.56 81 GLU A N 1
ATOM 697 C CA . GLU A 1 81 ? 5.746 -22.188 -11.695 1 93.56 81 GLU A CA 1
ATOM 698 C C . GLU A 1 81 ? 5.824 -23.703 -11.883 1 93.56 81 GLU A C 1
ATOM 700 O O . GLU A 1 81 ? 6.91 -24.25 -12.062 1 93.56 81 GLU A O 1
ATOM 705 N N . SER A 1 82 ? 4.688 -24.359 -11.805 1 93.38 82 SER A N 1
ATOM 706 C CA . SER A 1 82 ? 4.652 -25.797 -11.992 1 93.38 82 SER A CA 1
ATOM 707 C C . SER A 1 82 ? 5.152 -26.203 -13.375 1 93.38 82 SER A C 1
ATOM 709 O O . SER A 1 82 ? 5.957 -27.125 -13.516 1 93.38 82 SER A O 1
ATOM 711 N N . VAL A 1 83 ? 4.746 -25.453 -14.336 1 90.94 83 VAL A N 1
ATOM 712 C CA . VAL A 1 83 ? 5.129 -25.719 -15.711 1 90.94 83 VAL A CA 1
ATOM 713 C C . VAL A 1 83 ? 6.613 -25.438 -15.906 1 90.94 83 VAL A C 1
ATOM 715 O O . VAL A 1 83 ? 7.336 -26.219 -16.516 1 90.94 83 VAL A O 1
ATOM 718 N N . ARG A 1 84 ? 7.062 -24.391 -15.406 1 89.69 84 ARG A N 1
ATOM 719 C CA . ARG A 1 84 ? 8.461 -24 -15.531 1 89.69 84 ARG A CA 1
ATOM 720 C C . ARG A 1 84 ? 9.375 -25 -14.836 1 89.69 84 ARG A C 1
ATOM 722 O O . ARG A 1 84 ? 10.445 -25.328 -15.352 1 89.69 84 ARG A O 1
ATOM 729 N N . ASN A 1 85 ? 9.016 -25.375 -13.68 1 87 85 ASN A N 1
ATOM 730 C CA . ASN A 1 85 ? 9.789 -26.359 -12.93 1 87 85 ASN A CA 1
ATOM 731 C C . ASN A 1 85 ? 9.852 -27.688 -13.648 1 87 85 ASN A C 1
ATOM 733 O O . ASN A 1 85 ? 10.875 -28.375 -13.633 1 87 85 ASN A O 1
ATOM 737 N N . MET A 1 86 ? 8.805 -28.031 -14.273 1 85.56 86 MET A N 1
ATOM 738 C CA . MET A 1 86 ? 8.766 -29.266 -15.055 1 85.56 86 MET A CA 1
ATOM 739 C C . MET A 1 86 ? 9.688 -29.172 -16.266 1 85.56 86 MET A C 1
ATOM 741 O O . MET A 1 86 ? 10.391 -30.141 -16.578 1 85.56 86 MET A O 1
ATOM 745 N N . MET A 1 87 ? 9.773 -28.031 -16.859 1 83.81 87 MET A N 1
ATOM 746 C CA . MET A 1 87 ? 10.609 -27.844 -18.031 1 83.81 87 MET A CA 1
ATOM 747 C C . MET A 1 87 ? 12.086 -27.812 -17.656 1 83.81 87 MET A C 1
ATOM 749 O O . MET A 1 87 ? 12.922 -28.344 -18.391 1 83.81 87 MET A O 1
ATOM 753 N N . LYS A 1 88 ? 12.438 -27.203 -16.594 1 82.06 88 LYS A N 1
ATOM 754 C CA . LYS A 1 88 ? 13.812 -27.156 -16.109 1 82.06 88 LYS A CA 1
ATOM 755 C C . LYS A 1 88 ? 14.32 -28.562 -15.781 1 82.06 88 LYS A C 1
ATOM 757 O O . LYS A 1 88 ? 15.469 -28.891 -16.062 1 82.06 88 LYS A O 1
ATOM 762 N N . LYS A 1 89 ? 13.562 -29.328 -15.219 1 80.06 89 LYS A N 1
ATOM 763 C CA . LYS A 1 89 ? 13.938 -30.703 -14.875 1 80.06 89 LYS A CA 1
ATOM 764 C C . LYS A 1 89 ? 14.148 -31.547 -16.125 1 80.06 89 LYS A C 1
ATOM 766 O O . LYS A 1 89 ? 15.07 -32.375 -16.172 1 80.06 89 LYS A O 1
ATOM 771 N N . LYS A 1 90 ? 13.461 -31.297 -17.109 1 80.31 90 LYS A N 1
ATOM 772 C CA . LYS A 1 90 ? 13.602 -32.031 -18.359 1 80.31 90 LYS A CA 1
ATOM 773 C C . LYS A 1 90 ? 14.891 -31.672 -19.062 1 80.31 90 LYS A C 1
ATOM 775 O O . LYS A 1 90 ? 15.586 -32.531 -19.594 1 80.31 90 LYS A O 1
ATOM 780 N N . THR A 1 91 ? 15.172 -30.375 -19.031 1 73.75 91 THR A N 1
ATOM 781 C CA . THR A 1 91 ? 16.391 -29.922 -19.703 1 73.75 91 THR A CA 1
ATOM 782 C C . THR A 1 91 ? 17.625 -30.375 -18.922 1 73.75 91 THR A C 1
ATOM 784 O O . THR A 1 91 ? 18.641 -30.734 -19.531 1 73.75 91 THR A O 1
ATOM 787 N N . ALA A 1 92 ? 17.531 -30.359 -17.641 1 75.75 92 ALA A N 1
ATOM 788 C CA . ALA A 1 92 ? 18.656 -30.797 -16.812 1 75.75 92 ALA A CA 1
ATOM 789 C C . ALA A 1 92 ? 18.922 -32.281 -17 1 75.75 92 ALA A C 1
ATOM 791 O O . ALA A 1 92 ? 20.078 -32.719 -17.047 1 75.75 92 ALA A O 1
ATOM 792 N N . SER A 1 93 ? 17.859 -33.062 -17.047 1 73.5 93 SER A N 1
ATOM 793 C CA . SER A 1 93 ? 18.016 -34.5 -17.266 1 73.5 93 SER A CA 1
ATOM 794 C C . SER A 1 93 ? 18.594 -34.781 -18.641 1 73.5 93 SER A C 1
ATOM 796 O O . SER A 1 93 ? 19.438 -35.656 -18.797 1 73.5 93 SER A O 1
ATOM 798 N N . HIS A 1 94 ? 18.234 -33.938 -19.578 1 73.06 94 HIS A N 1
ATOM 799 C CA . HIS A 1 94 ? 18.75 -34.125 -20.938 1 73.06 94 HIS A CA 1
ATOM 800 C C . HIS A 1 94 ? 20.234 -33.781 -21 1 73.06 94 HIS A C 1
ATOM 802 O O . HIS A 1 94 ? 21.016 -34.469 -21.641 1 73.06 94 HIS A O 1
ATOM 808 N N . ASN A 1 95 ? 20.484 -32.656 -20.359 1 71.44 95 ASN A N 1
ATOM 809 C CA . ASN A 1 95 ? 21.875 -32.25 -20.359 1 71.44 95 ASN A CA 1
ATOM 810 C C . ASN A 1 95 ? 22.766 -33.25 -19.641 1 71.44 95 ASN A C 1
ATOM 812 O O . ASN A 1 95 ? 23.891 -33.531 -20.062 1 71.44 95 ASN A O 1
ATOM 816 N N . HIS A 1 96 ? 22.312 -33.781 -18.578 1 70.12 96 HIS A N 1
ATOM 817 C CA . HIS A 1 96 ? 23.047 -34.812 -17.844 1 70.12 96 HIS A CA 1
ATOM 818 C C . HIS A 1 96 ? 23.219 -36.094 -18.672 1 70.12 96 HIS A C 1
ATOM 820 O O . HIS A 1 96 ? 24.266 -36.719 -18.656 1 70.12 96 HIS A O 1
ATOM 826 N N . LYS A 1 97 ? 22.266 -36.438 -19.453 1 71 97 LYS A N 1
ATOM 827 C CA . LYS A 1 97 ? 22.328 -37.625 -20.312 1 71 97 LYS A CA 1
ATOM 828 C C . LYS A 1 97 ? 23.312 -37.406 -21.453 1 71 97 LYS A C 1
ATOM 830 O O . LYS A 1 97 ? 24.078 -38.312 -21.797 1 71 97 LYS A O 1
ATOM 835 N N . VAL A 1 98 ? 23.297 -36.219 -21.938 1 74.94 98 VAL A N 1
ATOM 836 C CA . VAL A 1 98 ? 24.188 -35.938 -23.062 1 74.94 98 VAL A CA 1
ATOM 837 C C . VAL A 1 98 ? 25.641 -35.938 -22.578 1 74.94 98 VAL A C 1
ATOM 839 O O . VAL A 1 98 ? 26.531 -36.406 -23.281 1 74.94 98 VAL A O 1
ATOM 842 N N . GLN A 1 99 ? 25.844 -35.312 -21.453 1 72.56 99 GLN A N 1
ATOM 843 C CA . GLN A 1 99 ? 27.188 -35.281 -20.891 1 72.56 99 GLN A CA 1
ATOM 844 C C . GLN A 1 99 ? 27.688 -36.656 -20.531 1 72.56 99 GLN A C 1
ATOM 846 O O . GLN A 1 99 ? 28.844 -37 -20.75 1 72.56 99 GLN A O 1
ATOM 851 N N . PHE A 1 100 ? 26.797 -37.469 -20.016 1 71.25 100 PHE A N 1
ATOM 852 C CA . PHE A 1 100 ? 27.156 -38.812 -19.656 1 71.25 100 PHE A CA 1
ATOM 853 C C . PHE A 1 100 ? 27.469 -39.625 -20.906 1 71.25 100 PHE A C 1
ATOM 855 O O . PHE A 1 100 ? 28.438 -40.406 -20.922 1 71.25 100 PHE A O 1
ATOM 862 N N . GLN A 1 101 ? 26.844 -39.5 -22.016 1 70 101 GLN A N 1
ATOM 863 C CA . GLN A 1 101 ? 27.047 -40.219 -23.266 1 70 101 GLN A CA 1
ATOM 864 C C . GLN A 1 101 ? 28.359 -39.812 -23.938 1 70 101 GLN A C 1
ATOM 866 O O . GLN A 1 101 ? 29.047 -40.625 -24.531 1 70 101 GLN A O 1
ATOM 871 N N . ARG A 1 102 ? 28.719 -38.594 -23.734 1 77.06 102 ARG A N 1
ATOM 872 C CA . ARG A 1 102 ? 29.969 -38.094 -24.312 1 77.06 102 ARG A CA 1
ATOM 873 C C . ARG A 1 102 ? 31.172 -38.656 -23.578 1 77.06 102 ARG A C 1
ATOM 875 O O . ARG A 1 102 ? 32.188 -38.938 -24.188 1 77.06 102 ARG A O 1
ATOM 882 N N . GLN A 1 103 ? 31.016 -38.75 -22.406 1 70.06 103 GLN A N 1
ATOM 883 C CA . GLN A 1 103 ? 32.125 -39.281 -21.609 1 70.06 103 GLN A CA 1
ATOM 884 C C . GLN A 1 103 ? 32.344 -40.781 -21.906 1 70.06 103 GLN A C 1
ATOM 886 O O . GLN A 1 103 ? 33.5 -41.25 -21.906 1 70.06 103 GLN A O 1
ATOM 891 N N . LYS A 1 104 ? 31.469 -41.438 -22.281 1 71.5 104 LYS A N 1
ATOM 892 C CA . LYS A 1 104 ? 31.578 -42.875 -22.578 1 71.5 104 LYS A CA 1
ATOM 893 C C . LYS A 1 104 ? 32.188 -43.094 -23.953 1 71.5 104 LYS A C 1
ATOM 895 O O . LYS A 1 104 ? 33 -44 -24.141 1 71.5 104 LYS A O 1
ATOM 900 N N . PHE A 1 105 ? 31.891 -42.281 -24.859 1 67 105 PHE A N 1
ATOM 901 C CA . PHE A 1 105 ? 32.375 -42.531 -26.203 1 67 105 PHE A CA 1
ATOM 902 C C . PHE A 1 105 ? 33.688 -41.781 -26.422 1 67 105 PHE A C 1
ATOM 904 O O . PHE A 1 105 ? 34.406 -42.031 -27.406 1 67 105 PHE A O 1
ATOM 911 N N . GLY A 1 106 ? 34.062 -40.875 -25.594 1 59.59 106 GLY A N 1
ATOM 912 C CA . GLY A 1 106 ? 35.312 -40.156 -25.766 1 59.59 106 GLY A CA 1
ATOM 913 C C . GLY A 1 106 ? 36.531 -41 -25.453 1 59.59 106 GLY A C 1
ATOM 914 O O . GLY A 1 106 ? 37.656 -40.594 -25.703 1 59.59 106 GLY A O 1
ATOM 915 N N . THR A 1 107 ? 36.438 -41.969 -24.578 1 53.06 107 THR A N 1
ATOM 916 C CA . THR A 1 107 ? 37.656 -42.656 -24.234 1 53.06 107 THR A CA 1
ATOM 917 C C . THR A 1 107 ? 38.031 -43.656 -25.312 1 53.06 107 THR A C 1
ATOM 919 O O . THR A 1 107 ? 39.031 -44.375 -25.188 1 53.06 107 THR A O 1
ATOM 922 N N . TYR A 1 108 ? 37.25 -43.812 -26.422 1 41.94 108 TYR A N 1
ATOM 923 C CA . TYR A 1 108 ? 38.031 -44.688 -27.281 1 41.94 108 TYR A CA 1
ATOM 924 C C . TYR A 1 108 ? 38.938 -43.844 -28.203 1 41.94 108 TYR A C 1
ATOM 926 O O . TYR A 1 108 ? 38.594 -42.719 -28.562 1 41.94 108 TYR A O 1
ATOM 934 N N . MET B 1 1 ? 2.344 -1.774 7.637 1 43.12 1 MET B N 1
ATOM 935 C CA . MET B 1 1 ? 1.784 -3.121 7.723 1 43.12 1 MET B CA 1
ATOM 936 C C . MET B 1 1 ? 2.816 -4.164 7.316 1 43.12 1 MET B C 1
ATOM 938 O O . MET B 1 1 ? 3.988 -3.842 7.113 1 43.12 1 MET B O 1
ATOM 942 N N . PHE B 1 2 ? 2.449 -5.082 6.156 1 50.75 2 PHE B N 1
ATOM 943 C CA . PHE B 1 2 ? 3.041 -6.352 5.754 1 50.75 2 PHE B CA 1
ATOM 944 C C . PHE B 1 2 ? 4.328 -6.125 4.969 1 50.75 2 PHE B C 1
ATOM 946 O O . PHE B 1 2 ? 4.43 -6.523 3.805 1 50.75 2 PHE B O 1
ATOM 953 N N . THR B 1 3 ? 5.113 -5.191 5.289 1 59.53 3 THR B N 1
ATOM 954 C CA . THR B 1 3 ? 6.082 -4.68 4.328 1 59.53 3 THR B CA 1
ATOM 955 C C . THR B 1 3 ? 6.961 -5.805 3.791 1 59.53 3 THR B C 1
ATOM 957 O O . THR B 1 3 ? 7.293 -5.828 2.604 1 59.53 3 THR B O 1
ATOM 960 N N . LYS B 1 4 ? 7.305 -6.629 4.855 1 64.69 4 LYS B N 1
ATOM 961 C CA . LYS B 1 4 ? 8.445 -7.395 4.363 1 64.69 4 LYS B CA 1
ATOM 962 C C . LYS B 1 4 ? 8.078 -8.852 4.129 1 64.69 4 LYS B C 1
ATOM 964 O O . LYS B 1 4 ? 8.953 -9.703 3.967 1 64.69 4 LYS B O 1
ATOM 969 N N . HIS B 1 5 ? 6.805 -9.023 4.07 1 74.38 5 HIS B N 1
ATOM 970 C CA . HIS B 1 5 ? 6.449 -10.438 3.945 1 74.38 5 HIS B CA 1
ATOM 971 C C . HIS B 1 5 ? 6.566 -10.906 2.5 1 74.38 5 HIS B C 1
ATOM 973 O O . HIS B 1 5 ? 6.062 -10.25 1.587 1 74.38 5 HIS B O 1
ATOM 979 N N . SER B 1 6 ? 7.348 -11.945 2.336 1 84.31 6 SER B N 1
ATOM 980 C CA . SER B 1 6 ? 7.52 -12.547 1.016 1 84.31 6 SER B CA 1
ATOM 981 C C . SER B 1 6 ? 7.082 -14.008 1.012 1 84.31 6 SER B C 1
ATOM 983 O O . SER B 1 6 ? 7 -14.641 2.066 1 84.31 6 SER B O 1
ATOM 985 N N . LYS B 1 7 ? 6.738 -14.414 -0.168 1 89.56 7 LYS B N 1
ATOM 986 C CA . LYS B 1 7 ? 6.379 -15.82 -0.332 1 89.56 7 LYS B CA 1
ATOM 987 C C . LYS B 1 7 ? 7.527 -16.734 0.089 1 89.56 7 LYS B C 1
ATOM 989 O O . LYS B 1 7 ? 8.688 -16.484 -0.261 1 89.56 7 LYS B O 1
ATOM 994 N N . ASN B 1 8 ? 7.168 -17.766 0.836 1 88.19 8 ASN B N 1
ATOM 995 C CA . ASN B 1 8 ? 8.156 -18.781 1.173 1 88.19 8 ASN B CA 1
ATOM 996 C C . ASN B 1 8 ? 8.641 -19.531 -0.07 1 88.19 8 ASN B C 1
ATOM 998 O O . ASN B 1 8 ? 7.844 -19.859 -0.945 1 88.19 8 ASN B O 1
ATOM 1002 N N . ALA B 1 9 ? 9.914 -19.812 -0.132 1 84.19 9 ALA B N 1
ATOM 1003 C CA . ALA B 1 9 ? 10.523 -20.453 -1.297 1 84.19 9 ALA B CA 1
ATOM 1004 C C . ALA B 1 9 ? 9.883 -21.812 -1.579 1 84.19 9 ALA B C 1
ATOM 1006 O O . ALA B 1 9 ? 9.688 -22.172 -2.738 1 84.19 9 ALA B O 1
ATOM 1007 N N . ASP B 1 10 ? 9.5 -22.438 -0.487 1 87.75 10 ASP B N 1
ATOM 1008 C CA . ASP B 1 10 ? 8.969 -23.797 -0.633 1 87.75 10 ASP B CA 1
ATOM 1009 C C . ASP B 1 10 ? 7.441 -23.781 -0.644 1 87.75 10 ASP B C 1
ATOM 1011 O O . ASP B 1 10 ? 6.816 -24.844 -0.766 1 87.75 10 ASP B O 1
ATOM 1015 N N . GLY B 1 11 ? 6.91 -22.656 -0.619 1 93.31 11 GLY B N 1
ATOM 1016 C CA . GLY B 1 11 ? 5.457 -22.578 -0.569 1 93.31 11 GLY B CA 1
ATOM 1017 C C . GLY B 1 11 ? 4.836 -22.203 -1.896 1 93.31 11 GLY B C 1
ATOM 1018 O O . GLY B 1 11 ? 5.547 -21.953 -2.873 1 93.31 11 GLY B O 1
ATOM 1019 N N . THR B 1 12 ? 3.492 -22.281 -1.955 1 96.44 12 THR B N 1
ATOM 1020 C CA . THR B 1 12 ? 2.75 -21.891 -3.148 1 96.44 12 THR B CA 1
ATOM 1021 C C . THR B 1 12 ? 2.242 -20.469 -3.021 1 96.44 12 THR B C 1
ATOM 1023 O O . THR B 1 12 ? 2.234 -19.891 -1.928 1 96.44 12 THR B O 1
ATOM 1026 N N . TRP B 1 13 ? 1.916 -19.922 -4.102 1 97.06 13 TRP B N 1
ATOM 1027 C CA . TRP B 1 13 ? 1.295 -18.609 -4.082 1 97.06 13 TRP B CA 1
ATOM 1028 C C . TRP B 1 13 ? -0.043 -18.641 -3.352 1 97.06 13 TRP B C 1
ATOM 1030 O O . TRP B 1 13 ? -0.429 -17.672 -2.699 1 97.06 13 TRP B O 1
ATOM 1040 N N . GLU B 1 14 ? -0.712 -19.766 -3.402 1 97.5 14 GLU B N 1
ATOM 1041 C CA . GLU B 1 14 ? -1.958 -19.922 -2.658 1 97.5 14 GLU B CA 1
ATOM 1042 C C . GLU B 1 14 ? -1.719 -19.812 -1.154 1 97.5 14 GLU B C 1
ATOM 1044 O O . GLU B 1 14 ? -2.514 -19.203 -0.436 1 97.5 14 GLU B O 1
ATOM 1049 N N . ASP B 1 15 ? -0.604 -20.391 -0.705 1 96.5 15 ASP B N 1
ATOM 1050 C CA . ASP B 1 15 ? -0.225 -20.266 0.699 1 96.5 15 ASP B CA 1
ATOM 1051 C C . ASP B 1 15 ? 0.06 -18.812 1.061 1 96.5 15 ASP B C 1
ATOM 1053 O O . ASP B 1 15 ? -0.325 -18.344 2.135 1 96.5 15 ASP B O 1
ATOM 1057 N N . PHE B 1 16 ? 0.755 -18.203 0.193 1 96.88 16 PHE B N 1
ATOM 1058 C CA . PHE B 1 16 ? 1.124 -16.812 0.422 1 96.88 16 PHE B CA 1
ATOM 1059 C C . PHE B 1 16 ? -0.116 -15.93 0.522 1 96.88 16 PHE B C 1
ATOM 1061 O O . PHE B 1 16 ? -0.196 -15.062 1.389 1 96.88 16 PHE B O 1
ATOM 1068 N N . VAL B 1 17 ? -1.113 -16.156 -0.33 1 97 17 VAL B N 1
ATOM 1069 C CA . VAL B 1 17 ? -2.373 -15.43 -0.281 1 97 17 VAL B CA 1
ATOM 1070 C C . VAL B 1 17 ? -3.041 -15.633 1.077 1 97 17 VAL B C 1
ATOM 1072 O O . VAL B 1 17 ? -3.572 -14.688 1.666 1 97 17 VAL B O 1
ATOM 1075 N N . TYR B 1 18 ? -3.031 -16.828 1.494 1 96.25 18 TYR B N 1
ATOM 1076 C CA . TYR B 1 18 ? -3.621 -17.141 2.791 1 96.25 18 TYR B CA 1
ATOM 1077 C C . TYR B 1 18 ? -2.955 -16.328 3.9 1 96.25 18 TYR B C 1
ATOM 1079 O O . TYR B 1 18 ? -3.635 -15.766 4.758 1 96.25 18 TYR B O 1
ATOM 1087 N N . GLU B 1 19 ? -1.675 -16.328 3.846 1 95.25 19 GLU B N 1
ATOM 1088 C CA . GLU B 1 19 ? -0.922 -15.562 4.836 1 95.25 19 GLU B CA 1
ATOM 1089 C C . GLU B 1 19 ? -1.271 -14.078 4.766 1 95.25 19 GLU B C 1
ATOM 1091 O O . GLU B 1 19 ? -1.559 -13.453 5.789 1 95.25 19 GLU B O 1
ATOM 1096 N N . LEU B 1 20 ? -1.275 -13.547 3.545 1 95.44 20 LEU B N 1
ATOM 1097 C CA . LEU B 1 20 ? -1.574 -12.133 3.355 1 95.44 20 LEU B CA 1
ATOM 1098 C C . LEU B 1 20 ? -2.982 -11.805 3.842 1 95.44 20 LEU B C 1
ATOM 1100 O O . LEU B 1 20 ? -3.195 -10.773 4.484 1 95.44 20 LEU B O 1
ATOM 1104 N N . ARG B 1 21 ? -3.885 -12.648 3.521 1 96.44 21 ARG B N 1
ATOM 1105 C CA . ARG B 1 21 ? -5.273 -12.445 3.93 1 96.44 21 ARG B CA 1
ATOM 1106 C C . ARG B 1 21 ? -5.402 -12.445 5.449 1 96.44 21 ARG B C 1
ATOM 1108 O O . ARG B 1 21 ? -6.102 -11.609 6.02 1 96.44 21 ARG B O 1
ATOM 1115 N N . THR B 1 22 ? -4.742 -13.367 6.039 1 96.12 22 THR B N 1
ATOM 1116 C CA . THR B 1 22 ? -4.793 -13.477 7.496 1 96.12 22 THR B CA 1
ATOM 1117 C C . THR B 1 22 ? -4.23 -12.227 8.156 1 96.12 22 THR B C 1
ATOM 1119 O O . THR B 1 22 ? -4.867 -11.648 9.039 1 96.12 22 THR B O 1
ATOM 1122 N N . TYR B 1 23 ? -3.088 -11.812 7.684 1 93.94 23 TYR B N 1
ATOM 1123 C CA . TYR B 1 23 ? -2.459 -10.617 8.227 1 93.94 23 TYR B CA 1
ATOM 1124 C C . TYR B 1 23 ? -3.338 -9.391 8.008 1 93.94 23 TYR B C 1
ATOM 1126 O O . TYR B 1 23 ? -3.498 -8.562 8.906 1 93.94 23 TYR B O 1
ATOM 1134 N N . PHE B 1 24 ? -3.865 -9.305 6.859 1 95.06 24 PHE B N 1
ATOM 1135 C CA . PHE B 1 24 ? -4.707 -8.164 6.512 1 95.06 24 PHE B CA 1
ATOM 1136 C C . PHE B 1 24 ? -5.961 -8.133 7.375 1 95.06 24 PHE B C 1
ATOM 1138 O O . PHE B 1 24 ? -6.34 -7.074 7.887 1 95.06 24 PHE B O 1
ATOM 1145 N N . GLN B 1 25 ? -6.551 -9.203 7.531 1 95.75 25 GLN B N 1
ATOM 1146 C CA . GLN B 1 25 ? -7.77 -9.297 8.328 1 95.75 25 GLN B CA 1
ATOM 1147 C C . GLN B 1 25 ? -7.5 -8.938 9.789 1 95.75 25 GLN B C 1
ATOM 1149 O O . GLN B 1 25 ? -8.297 -8.242 10.422 1 95.75 25 GLN B O 1
ATOM 1154 N N . GLU B 1 26 ? -6.438 -9.438 10.336 1 95.56 26 GLU B N 1
ATOM 1155 C CA . GLU B 1 26 ? -6.062 -9.094 11.703 1 95.56 26 GLU B CA 1
ATOM 1156 C C . GLU B 1 26 ? -5.828 -7.594 11.844 1 95.56 26 GLU B C 1
ATOM 1158 O O . GLU B 1 26 ? -6.223 -6.992 12.844 1 95.56 26 GLU B O 1
ATOM 1163 N N . TRP B 1 27 ? -5.191 -7.09 10.828 1 93.31 27 TRP B N 1
ATOM 1164 C CA . TRP B 1 27 ? -4.883 -5.664 10.82 1 93.31 27 TRP B CA 1
ATOM 1165 C C . TRP B 1 27 ? -6.16 -4.828 10.844 1 93.31 27 TRP B C 1
ATOM 1167 O O . TRP B 1 27 ? -6.316 -3.945 11.688 1 93.31 27 TRP B O 1
ATOM 1177 N N . ILE B 1 28 ? -7.09 -5.105 9.945 1 95.31 28 ILE B N 1
ATOM 1178 C CA . ILE B 1 28 ? -8.281 -4.266 9.859 1 95.31 28 ILE B CA 1
ATOM 1179 C C . ILE B 1 28 ? -9.188 -4.531 11.055 1 95.31 28 ILE B C 1
ATOM 1181 O O . ILE B 1 28 ? -9.875 -3.625 11.539 1 95.31 28 ILE B O 1
ATOM 1185 N N . LYS B 1 29 ? -9.141 -5.727 11.602 1 95.62 29 LYS B N 1
ATOM 1186 C CA . LYS B 1 29 ? -9.883 -6.039 12.82 1 95.62 29 LYS B CA 1
ATOM 1187 C C . LYS B 1 29 ? -9.367 -5.234 14.008 1 95.62 29 LYS B C 1
ATOM 1189 O O . LYS B 1 29 ? -10.148 -4.684 14.781 1 95.62 29 LYS B O 1
ATOM 1194 N N . GLY B 1 30 ? -8.102 -5.203 14.18 1 93.88 30 GLY B N 1
ATOM 1195 C CA . GLY B 1 30 ? -7.484 -4.434 15.25 1 93.88 30 GLY B CA 1
ATOM 1196 C C . GLY B 1 30 ? -7.812 -2.955 15.188 1 93.88 30 GLY B C 1
ATOM 1197 O O . GLY B 1 30 ? -7.824 -2.271 16.203 1 93.88 30 GLY B O 1
ATOM 1198 N N . LEU B 1 31 ? -8.156 -2.521 13.945 1 94.12 31 LEU B N 1
ATOM 1199 C CA . LEU B 1 31 ? -8.477 -1.115 13.734 1 94.12 31 LEU B CA 1
ATOM 1200 C C . LEU B 1 31 ? -9.992 -0.906 13.688 1 94.12 31 LEU B C 1
ATOM 1202 O O . LEU B 1 31 ? -10.461 0.209 13.453 1 94.12 31 LEU B O 1
ATOM 1206 N N . GLU B 1 32 ? -10.734 -1.973 13.844 1 96.12 32 GLU B N 1
ATOM 1207 C CA . GLU B 1 32 ? -12.195 -1.959 13.891 1 96.12 32 GLU B CA 1
ATOM 1208 C C . GLU B 1 32 ? -12.773 -1.404 12.594 1 96.12 32 GLU B C 1
ATOM 1210 O O . GLU B 1 32 ? -13.695 -0.585 12.617 1 96.12 32 GLU B O 1
ATOM 1215 N N . VAL B 1 33 ? -12.164 -1.751 11.492 1 96.44 33 VAL B N 1
ATOM 1216 C CA . VAL B 1 33 ? -12.648 -1.395 10.164 1 96.44 33 VAL B CA 1
ATOM 1217 C C . VAL B 1 33 ? -13.609 -2.473 9.664 1 96.44 33 VAL B C 1
ATOM 1219 O O . VAL B 1 33 ? -13.219 -3.629 9.492 1 96.44 33 VAL B O 1
ATOM 1222 N N . GLU B 1 34 ? -14.852 -2.002 9.383 1 95.38 34 GLU B N 1
ATOM 1223 C CA . GLU B 1 34 ? -15.859 -3.033 9.164 1 95.38 34 GLU B CA 1
ATOM 1224 C C . GLU B 1 34 ? -16.641 -2.775 7.879 1 95.38 34 GLU B C 1
ATOM 1226 O O . GLU B 1 34 ? -17.5 -3.58 7.492 1 95.38 34 GLU B O 1
ATOM 1231 N N . ASN B 1 35 ? -16.453 -1.625 7.254 1 96.94 35 ASN B N 1
ATOM 1232 C CA . ASN B 1 35 ? -17.234 -1.347 6.051 1 96.94 35 ASN B CA 1
ATOM 1233 C C . ASN B 1 35 ? -16.375 -0.73 4.953 1 96.94 35 ASN B C 1
ATOM 1235 O O . ASN B 1 35 ? -15.211 -0.422 5.176 1 96.94 35 ASN B O 1
ATOM 1239 N N . PHE B 1 36 ? -16.969 -0.624 3.799 1 97.88 36 PHE B N 1
ATOM 1240 C CA . PHE B 1 36 ? -16.297 -0.207 2.574 1 97.88 36 PHE B CA 1
ATOM 1241 C C . PHE B 1 36 ? -15.672 1.176 2.74 1 97.88 36 PHE B C 1
ATOM 1243 O O . PHE B 1 36 ? -14.508 1.383 2.412 1 97.88 36 PHE B O 1
ATOM 1250 N N . GLU B 1 37 ? -16.391 2.146 3.334 1 97.31 37 GLU B N 1
ATOM 1251 C CA . GLU B 1 37 ? -15.93 3.521 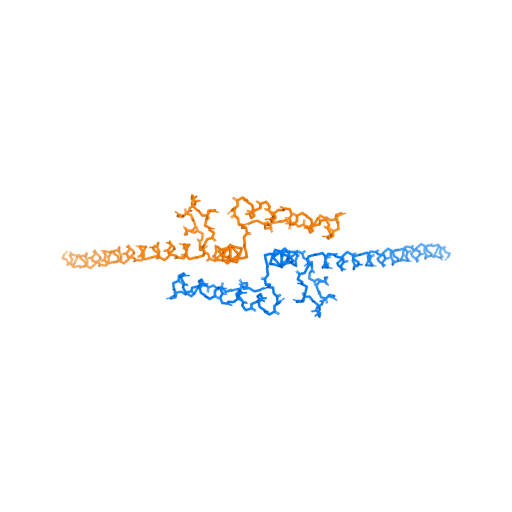3.488 1 97.31 37 GLU B CA 1
ATOM 1252 C C . GLU B 1 37 ? -14.75 3.6 4.449 1 97.31 37 GLU B C 1
ATOM 1254 O O . GLU B 1 37 ? -13.766 4.297 4.18 1 97.31 37 GLU B O 1
ATOM 1259 N N . GLN B 1 38 ? -14.867 2.873 5.508 1 97.69 38 GLN B N 1
ATOM 1260 C CA . GLN B 1 38 ? -13.789 2.842 6.484 1 97.69 38 GLN B CA 1
ATOM 1261 C C . GLN B 1 38 ? -12.516 2.244 5.887 1 97.69 38 GLN B C 1
ATOM 1263 O O . GLN B 1 38 ? -11.406 2.691 6.191 1 97.69 38 GLN B O 1
ATOM 1268 N N . LEU B 1 39 ? -12.703 1.248 5.059 1 97.94 39 LEU B N 1
ATOM 1269 C CA . LEU B 1 39 ? -11.547 0.627 4.434 1 97.94 39 LEU B CA 1
ATOM 1270 C C . LEU B 1 39 ? -10.906 1.57 3.418 1 97.94 39 LEU B C 1
ATOM 1272 O O . LEU B 1 39 ? -9.68 1.671 3.344 1 97.94 39 LEU B O 1
ATOM 1276 N N . CYS B 1 40 ? -11.727 2.273 2.656 1 97.75 40 CYS B N 1
ATOM 1277 C CA . CYS B 1 40 ? -11.203 3.293 1.758 1 97.75 40 CYS B CA 1
ATOM 1278 C C . CYS B 1 40 ? -10.352 4.305 2.52 1 97.75 40 CYS B C 1
ATOM 1280 O O . CYS B 1 40 ? -9.227 4.598 2.125 1 97.75 40 CYS B O 1
ATOM 1282 N N . ASP B 1 41 ? -10.898 4.766 3.604 1 97.75 41 ASP B N 1
ATOM 1283 C CA . ASP B 1 41 ? -10.195 5.758 4.418 1 97.75 41 ASP B CA 1
ATOM 1284 C C . ASP B 1 41 ? -8.867 5.207 4.938 1 97.75 41 ASP B C 1
ATOM 1286 O O . ASP B 1 41 ? -7.855 5.906 4.922 1 97.75 41 ASP B O 1
ATOM 1290 N N . LEU B 1 42 ? -8.93 3.998 5.371 1 97.31 42 LEU B N 1
ATOM 1291 C CA . LEU B 1 42 ? -7.73 3.377 5.922 1 97.31 42 LEU B CA 1
ATOM 1292 C C . LEU B 1 42 ? -6.641 3.271 4.863 1 97.31 42 LEU B C 1
ATOM 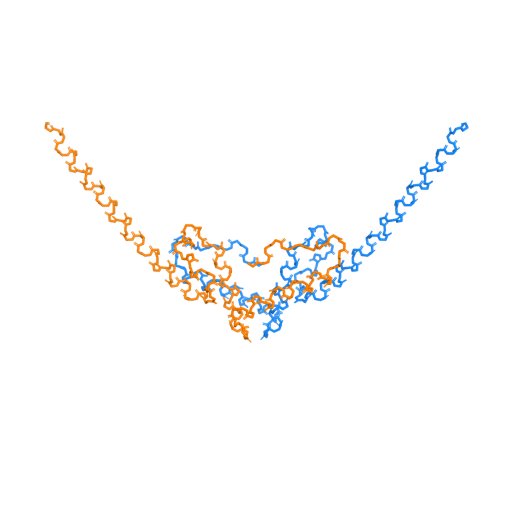1294 O O . LEU B 1 42 ? -5.477 3.578 5.133 1 97.31 42 LEU B O 1
ATOM 1298 N N . ILE B 1 43 ? -6.973 2.875 3.662 1 96.12 43 ILE B N 1
ATOM 1299 C CA . ILE B 1 43 ? -6.012 2.701 2.576 1 96.12 43 ILE B CA 1
ATOM 1300 C C . ILE B 1 43 ? -5.41 4.055 2.201 1 96.12 43 ILE B C 1
ATOM 1302 O O . ILE B 1 43 ? -4.191 4.176 2.041 1 96.12 43 ILE B O 1
ATOM 1306 N N . ILE B 1 44 ? -6.246 5.008 2.096 1 96.69 44 ILE B N 1
ATOM 1307 C CA . ILE B 1 44 ? -5.793 6.352 1.743 1 96.69 44 ILE B CA 1
ATOM 1308 C C . ILE B 1 44 ? -4.883 6.895 2.842 1 96.69 44 ILE B C 1
ATOM 1310 O O . ILE B 1 44 ? -3.838 7.484 2.555 1 96.69 44 ILE B O 1
ATOM 1314 N N . THR B 1 45 ? -5.316 6.672 4.082 1 97.12 45 THR B N 1
ATOM 1315 C CA . THR B 1 45 ? -4.512 7.109 5.215 1 97.12 45 THR B CA 1
ATOM 1316 C C . THR B 1 45 ? -3.133 6.449 5.188 1 97.12 45 THR B C 1
ATOM 1318 O O . THR B 1 45 ? -2.117 7.113 5.402 1 97.12 45 THR B O 1
ATOM 1321 N N . ASP B 1 46 ? -3.164 5.195 4.945 1 94.19 46 ASP B N 1
ATOM 1322 C CA . ASP B 1 46 ? -1.905 4.457 4.902 1 94.19 46 ASP B CA 1
ATOM 1323 C C . ASP B 1 46 ? -0.995 4.988 3.797 1 94.19 46 ASP B C 1
ATOM 1325 O O . ASP B 1 46 ? 0.215 5.117 3.99 1 94.19 46 ASP B O 1
ATOM 1329 N N . ARG B 1 47 ? -1.57 5.336 2.674 1 93.31 47 ARG B N 1
ATOM 1330 C CA . ARG B 1 47 ? -0.803 5.914 1.575 1 93.31 47 ARG B CA 1
ATOM 1331 C C . ARG B 1 47 ? -0.265 7.293 1.952 1 93.31 47 ARG B C 1
ATOM 1333 O O . ARG B 1 47 ? 0.885 7.617 1.652 1 93.31 47 ARG B O 1
ATOM 1340 N N . MET B 1 48 ? -1.062 8.039 2.568 1 95.75 48 MET B N 1
ATOM 1341 C CA . MET B 1 48 ? -0.651 9.359 3.027 1 95.75 48 MET B CA 1
ATOM 1342 C C . MET B 1 48 ? 0.498 9.258 4.023 1 95.75 48 MET B C 1
ATOM 1344 O O . MET B 1 48 ? 1.483 9.992 3.92 1 95.75 48 MET B O 1
ATOM 1348 N N . LYS B 1 49 ? 0.389 8.344 4.949 1 95.69 49 LYS B N 1
ATOM 1349 C CA . LYS B 1 49 ? 1.391 8.156 5.996 1 95.69 49 LYS B CA 1
ATOM 1350 C C . LYS B 1 49 ? 2.771 7.906 5.395 1 95.69 49 LYS B C 1
ATOM 1352 O O . LYS B 1 49 ? 3.781 8.359 5.941 1 95.69 49 LYS B O 1
ATOM 1357 N N . ARG B 1 50 ? 2.799 7.309 4.289 1 93.31 50 ARG B N 1
ATOM 1358 C CA . ARG B 1 50 ? 4.059 6.961 3.641 1 93.31 50 ARG B CA 1
ATOM 1359 C C . ARG B 1 50 ? 4.746 8.195 3.076 1 93.31 50 ARG B C 1
ATOM 1361 O O . ARG B 1 50 ? 5.941 8.172 2.775 1 93.31 50 ARG B O 1
ATOM 1368 N N . ARG B 1 51 ? 3.975 9.219 2.924 1 94.38 51 ARG B N 1
ATOM 1369 C CA . ARG B 1 51 ? 4.508 10.422 2.293 1 94.38 51 ARG B CA 1
ATOM 1370 C C . ARG B 1 51 ? 4.891 11.461 3.34 1 94.38 51 ARG B C 1
ATOM 1372 O O . ARG B 1 51 ? 5.465 12.5 3.006 1 94.38 51 ARG B O 1
ATOM 1379 N N . VAL B 1 52 ? 4.648 11.211 4.562 1 95.75 52 VAL B N 1
ATOM 1380 C CA . VAL B 1 52 ? 4.945 12.148 5.641 1 95.75 52 VAL B CA 1
ATOM 1381 C C . VAL B 1 52 ? 6.398 11.992 6.074 1 95.75 52 VAL B C 1
ATOM 1383 O O . VAL B 1 52 ? 6.859 10.875 6.332 1 95.75 52 VAL B O 1
ATOM 1386 N N . PRO B 1 53 ? 7.141 13.094 6.141 1 94.19 53 PRO B N 1
ATOM 1387 C CA . PRO B 1 53 ? 8.531 13.016 6.586 1 94.19 53 PRO B CA 1
ATOM 1388 C C . PRO B 1 53 ? 8.68 12.406 7.977 1 94.19 53 PRO B C 1
ATOM 1390 O O . PRO B 1 53 ? 7.82 12.609 8.836 1 94.19 53 PRO B O 1
ATOM 1393 N N . THR B 1 54 ? 9.797 11.789 8.188 1 95.31 54 THR B N 1
ATOM 1394 C CA . THR B 1 54 ? 10.047 11.047 9.422 1 95.31 54 THR B CA 1
ATOM 1395 C C . THR B 1 54 ? 9.992 11.977 10.625 1 95.31 54 THR B C 1
ATOM 1397 O O . THR B 1 54 ? 9.453 11.609 11.672 1 95.31 54 THR B O 1
ATOM 1400 N N . GLU B 1 55 ? 10.562 13.125 10.508 1 93.25 55 GLU B N 1
ATOM 1401 C CA . GLU B 1 55 ? 10.586 14.086 11.602 1 93.25 55 GLU B CA 1
ATOM 1402 C C . GLU B 1 55 ? 9.172 14.438 12.062 1 93.25 55 GLU B C 1
ATOM 1404 O O . GLU B 1 55 ? 8.93 14.594 13.266 1 93.25 55 GLU B O 1
ATOM 1409 N N . VAL B 1 56 ? 8.281 14.562 11.148 1 95.19 56 VAL B N 1
ATOM 1410 C CA . VAL B 1 56 ? 6.895 14.898 11.461 1 95.19 56 VAL B CA 1
ATOM 1411 C C . VAL B 1 56 ? 6.207 13.711 12.125 1 95.19 56 VAL B C 1
ATOM 1413 O O . VAL B 1 56 ? 5.496 13.875 13.117 1 95.19 56 VAL B O 1
ATOM 1416 N N . LYS B 1 57 ? 6.43 12.508 11.641 1 96.5 57 LYS B N 1
ATOM 1417 C CA . LYS B 1 57 ? 5.883 11.289 12.234 1 96.5 57 LYS B CA 1
ATOM 1418 C C . LYS B 1 57 ? 6.281 11.164 13.703 1 96.5 57 LYS B C 1
ATOM 1420 O O . LYS B 1 57 ? 5.465 10.781 14.547 1 96.5 57 LYS B O 1
ATOM 1425 N N . GLU B 1 58 ? 7.52 11.508 13.898 1 95.75 58 GLU B N 1
ATOM 1426 C CA . GLU B 1 58 ? 8.055 11.383 15.25 1 95.75 58 GLU B CA 1
ATOM 1427 C C . GLU B 1 58 ? 7.32 12.297 16.219 1 95.75 58 GLU B C 1
ATOM 1429 O O . GLU B 1 58 ? 7.148 11.953 17.391 1 95.75 58 GLU B O 1
ATOM 1434 N N . HIS B 1 59 ? 6.887 13.445 15.781 1 95.31 59 HIS B N 1
ATOM 1435 C CA . HIS B 1 59 ? 6.105 14.367 16.609 1 95.31 59 HIS B CA 1
ATOM 1436 C C . HIS B 1 59 ? 4.781 13.742 17.016 1 95.31 59 HIS B C 1
ATOM 1438 O O . HIS B 1 59 ? 4.234 14.07 18.078 1 95.31 59 HIS B O 1
ATOM 1444 N N . PHE B 1 60 ? 4.277 12.766 16.203 1 96.75 60 P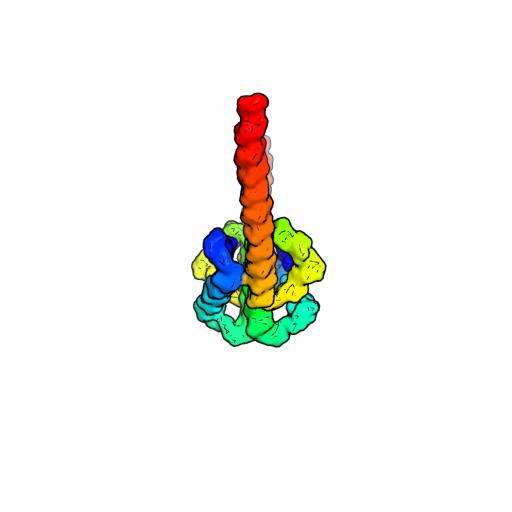HE B N 1
ATOM 1445 C CA . PHE B 1 60 ? 2.979 12.148 16.438 1 96.75 60 PHE B CA 1
ATOM 1446 C C . PHE B 1 60 ? 3.139 10.68 16.828 1 96.75 60 PHE B C 1
ATOM 1448 O O . PHE B 1 60 ? 2.234 9.875 16.609 1 96.75 60 PHE B O 1
ATOM 1455 N N . ILE B 1 61 ? 4.219 10.281 17.391 1 95.12 61 ILE B N 1
ATOM 1456 C CA . ILE B 1 61 ? 4.641 8.891 17.516 1 95.12 61 ILE B CA 1
ATOM 1457 C C . ILE B 1 61 ? 3.602 8.102 18.328 1 95.12 61 ILE B C 1
ATOM 1459 O O . ILE B 1 61 ? 3.316 6.945 18.016 1 95.12 61 ILE B O 1
ATOM 1463 N N . ASP B 1 62 ? 2.959 8.68 19.344 1 94.69 62 ASP B N 1
ATOM 1464 C CA . ASP B 1 62 ? 1.996 7.996 20.203 1 94.69 62 ASP B CA 1
ATOM 1465 C C . ASP B 1 62 ? 0.667 7.789 19.484 1 94.69 62 ASP B C 1
ATOM 1467 O O . ASP B 1 62 ? -0.001 6.77 19.672 1 94.69 62 ASP B O 1
ATOM 1471 N N . GLU B 1 63 ? 0.361 8.68 18.594 1 95.19 63 GLU B N 1
ATOM 1472 C CA . GLU B 1 63 ? -0.938 8.664 17.938 1 95.19 63 GLU B CA 1
ATOM 1473 C C . GLU B 1 63 ? -0.836 8.07 16.531 1 95.19 63 GLU B C 1
ATOM 1475 O O . GLU B 1 63 ? -1.844 7.668 15.945 1 95.19 63 GLU B O 1
ATOM 1480 N N . TRP B 1 64 ? 0.348 7.988 16.047 1 95.31 64 TRP B N 1
ATOM 1481 C CA . TRP B 1 64 ? 0.583 7.727 14.633 1 95.31 64 TRP B CA 1
ATOM 1482 C C . TRP B 1 64 ? -0.091 6.434 14.195 1 95.31 64 TRP B C 1
ATOM 1484 O O . TRP B 1 64 ? -0.803 6.402 13.195 1 95.31 64 TRP B O 1
ATOM 1494 N N . PRO B 1 65 ? -0.006 5.328 15.031 1 91.69 65 PRO B N 1
ATOM 1495 C CA . PRO B 1 65 ? -0.605 4.062 14.609 1 91.69 65 PRO B CA 1
ATOM 1496 C C . PRO B 1 65 ? -2.131 4.094 14.633 1 91.69 65 PRO B C 1
ATOM 1498 O O . PRO B 1 65 ? -2.781 3.279 13.977 1 91.69 65 PRO B O 1
ATOM 1501 N N . LYS B 1 66 ? -2.672 5.09 15.242 1 91.94 66 LYS B N 1
ATOM 1502 C CA . LYS B 1 66 ? -4.109 5.105 15.492 1 91.94 66 LYS B CA 1
ATOM 1503 C C . LYS B 1 66 ? -4.848 5.891 14.406 1 91.94 66 LYS B C 1
ATOM 1505 O O . LYS B 1 66 ? -6.074 5.824 14.305 1 91.94 66 LYS B O 1
ATOM 1510 N N . PHE B 1 67 ? -4.086 6.621 13.625 1 95.5 67 PHE B N 1
ATOM 1511 C CA . PHE B 1 67 ? -4.75 7.387 12.578 1 95.5 67 PHE B CA 1
ATOM 1512 C C . PHE B 1 67 ? -5.344 6.465 11.516 1 95.5 67 PHE B C 1
ATOM 1514 O O . PHE B 1 67 ? -4.621 5.699 10.875 1 95.5 67 PHE B O 1
ATOM 1521 N N . LYS B 1 68 ? -6.664 6.578 11.305 1 95.44 68 LYS B N 1
ATOM 1522 C CA . LYS B 1 68 ? -7.352 5.762 10.305 1 95.44 68 LYS B CA 1
ATOM 1523 C C . LYS B 1 68 ? -8.203 6.629 9.383 1 95.44 68 LYS B C 1
ATOM 1525 O O . LYS B 1 68 ? -8.844 6.117 8.461 1 95.44 68 LYS B O 1
ATOM 1530 N N . SER B 1 69 ? -8.242 7.879 9.633 1 97.06 69 SER B N 1
ATOM 1531 C CA . SER B 1 69 ? -8.961 8.852 8.82 1 97.06 69 SER B CA 1
ATOM 1532 C C . SER B 1 69 ? -8.008 9.836 8.156 1 97.06 69 SER B C 1
ATOM 1534 O O . SER B 1 69 ? -7.285 10.57 8.836 1 97.06 69 SER B O 1
ATOM 1536 N N . PRO B 1 70 ? -8.086 9.828 6.859 1 98 70 PRO B N 1
ATOM 1537 C CA . PRO B 1 70 ? -7.176 10.75 6.184 1 98 70 PRO B CA 1
ATOM 1538 C C . PRO B 1 70 ? -7.492 12.219 6.48 1 98 70 PRO B C 1
ATOM 1540 O O . PRO B 1 70 ? -6.586 13.055 6.523 1 98 70 PRO B O 1
ATOM 1543 N N . GLU B 1 71 ? -8.758 12.523 6.785 1 97.88 71 GLU B N 1
ATOM 1544 C CA . GLU B 1 71 ? -9.148 13.891 7.105 1 97.88 71 GLU B CA 1
ATOM 1545 C C . GLU B 1 71 ? -8.57 14.336 8.445 1 97.88 71 GLU B C 1
ATOM 1547 O O . GLU B 1 71 ? -8.039 15.445 8.555 1 97.88 71 GLU B O 1
ATOM 1552 N N . LEU B 1 72 ? -8.68 13.477 9.367 1 97.56 72 LEU B N 1
ATOM 1553 C CA . LEU B 1 72 ? -8.141 13.805 10.688 1 97.56 72 LEU B CA 1
ATOM 1554 C C . LEU B 1 72 ? -6.625 13.953 10.633 1 97.56 72 LEU B C 1
ATOM 1556 O O . LEU B 1 72 ? -6.07 14.906 11.18 1 97.56 72 LEU B O 1
ATOM 1560 N N . LEU B 1 73 ? -6.02 13.047 9.977 1 98.19 73 LEU B N 1
ATOM 1561 C CA . LEU B 1 73 ? -4.566 13.109 9.852 1 98.19 73 LEU B CA 1
ATOM 1562 C C . LEU B 1 73 ? -4.137 14.391 9.148 1 98.19 73 LEU B C 1
ATOM 1564 O O . LEU B 1 73 ? -3.227 15.086 9.609 1 98.19 73 LEU B O 1
ATOM 1568 N N . SER B 1 74 ? -4.809 14.68 8.039 1 98.25 74 SER B N 1
ATOM 1569 C CA . SER B 1 74 ? -4.445 15.883 7.293 1 98.25 74 SER B CA 1
ATOM 1570 C C . SER B 1 74 ? -4.609 17.125 8.148 1 98.25 74 SER B C 1
ATOM 1572 O O . SER B 1 74 ? -3.771 18.031 8.102 1 98.25 74 SER B O 1
ATOM 1574 N N . LYS B 1 75 ? -5.633 17.219 8.914 1 98.12 75 LYS B N 1
ATOM 1575 C CA . LYS B 1 75 ? -5.863 18.359 9.789 1 98.12 75 LYS B CA 1
ATOM 1576 C C . LYS B 1 75 ? -4.738 18.516 10.805 1 98.12 75 LYS B C 1
ATOM 1578 O O . LYS B 1 75 ? -4.223 19.609 11.016 1 98.12 75 LYS B O 1
ATOM 1583 N N . LYS B 1 76 ? -4.348 17.422 11.414 1 97.75 76 LYS B N 1
ATOM 1584 C CA . LYS B 1 76 ? -3.275 17.438 12.406 1 97.75 76 LYS B CA 1
ATOM 1585 C C . LYS B 1 76 ? -1.951 17.844 11.773 1 97.75 76 LYS B C 1
ATOM 1587 O O . LYS B 1 76 ? -1.198 18.641 12.352 1 97.75 76 LYS B O 1
ATOM 1592 N N . LEU B 1 77 ? -1.688 17.375 10.656 1 97.56 77 LEU B N 1
ATOM 1593 C CA . LEU B 1 77 ? -0.44 17.672 9.961 1 97.56 77 LEU B CA 1
ATOM 1594 C C . LEU B 1 77 ? -0.401 19.125 9.523 1 97.56 77 LEU B C 1
ATOM 1596 O O . LEU B 1 77 ? 0.627 19.797 9.664 1 97.56 77 LEU B O 1
ATOM 1600 N N . ASP B 1 78 ? -1.502 19.562 8.984 1 97.62 78 ASP B N 1
ATOM 1601 C CA . ASP B 1 78 ? -1.579 20.969 8.578 1 97.62 78 ASP B CA 1
ATOM 1602 C C . ASP B 1 78 ? -1.415 21.891 9.773 1 97.62 78 ASP B C 1
ATOM 1604 O O . ASP B 1 78 ? -0.759 22.938 9.672 1 97.62 78 ASP B O 1
ATOM 1608 N N . GLN B 1 79 ? -2.027 21.547 10.883 1 96.44 79 GLN B N 1
ATOM 1609 C CA . GLN B 1 79 ? -1.86 22.328 12.109 1 96.44 79 GLN B CA 1
ATOM 1610 C C . GLN B 1 79 ? -0.4 22.344 12.555 1 96.44 79 GLN B C 1
ATOM 1612 O O . GLN B 1 79 ? 0.132 23.391 12.914 1 96.44 79 GLN B O 1
ATOM 1617 N N . TYR B 1 80 ? 0.212 21.234 12.539 1 95.62 80 TYR B N 1
ATOM 1618 C CA . TYR B 1 80 ? 1.623 21.109 12.891 1 95.62 80 TYR B CA 1
ATOM 1619 C C . TYR B 1 80 ? 2.482 22.016 12.023 1 95.62 80 TYR B C 1
ATOM 1621 O O . TYR B 1 80 ? 3.34 22.734 12.531 1 95.62 80 TYR B O 1
ATOM 1629 N N . GLU B 1 81 ? 2.271 21.953 10.742 1 93.62 81 GLU B N 1
ATOM 1630 C CA . GLU B 1 81 ? 3.064 22.766 9.812 1 93.62 81 GLU B CA 1
ATOM 1631 C C . GLU B 1 81 ? 2.82 24.25 10.023 1 93.62 81 GLU B C 1
ATOM 1633 O O . GLU B 1 81 ? 3.746 25.062 9.922 1 93.62 81 GLU B O 1
ATOM 1638 N N . SER B 1 82 ? 1.58 24.609 10.281 1 93.31 82 SER B N 1
ATOM 1639 C CA . SER B 1 82 ? 1.245 26 10.516 1 93.31 82 SER B CA 1
ATOM 1640 C C . SER B 1 82 ? 1.984 26.547 11.727 1 93.31 82 SER B C 1
ATOM 1642 O O . SER B 1 82 ? 2.545 27.656 11.68 1 93.31 82 SER B O 1
ATOM 1644 N N . VAL B 1 83 ? 2.023 25.75 12.734 1 90.94 83 VAL B N 1
ATOM 1645 C CA . VAL B 1 83 ? 2.678 26.172 13.969 1 90.94 83 VAL B CA 1
ATOM 1646 C C . VAL B 1 83 ? 4.188 26.25 13.758 1 90.94 83 VAL B C 1
ATOM 1648 O O . VAL B 1 83 ? 4.832 27.203 14.188 1 90.94 83 VAL B O 1
ATOM 1651 N N . ARG B 1 84 ? 4.738 25.328 13.125 1 89.56 84 ARG B N 1
ATOM 1652 C CA . ARG B 1 84 ? 6.176 25.297 12.859 1 89.56 84 ARG B CA 1
ATOM 1653 C C . ARG B 1 84 ? 6.594 26.484 11.984 1 89.56 84 ARG B C 1
ATOM 1655 O O . ARG B 1 84 ? 7.645 27.078 12.203 1 89.56 84 ARG B O 1
ATOM 1662 N N . ASN B 1 85 ? 5.852 26.719 10.984 1 86.88 85 ASN B N 1
ATOM 1663 C CA . ASN B 1 85 ? 6.141 27.828 10.086 1 86.88 85 ASN B CA 1
ATOM 1664 C C . ASN B 1 85 ? 6.059 29.172 10.82 1 86.88 85 ASN B C 1
ATOM 1666 O O . ASN B 1 85 ? 6.848 30.078 10.555 1 86.88 85 ASN B O 1
ATOM 1670 N N . MET B 1 86 ? 5.168 29.25 11.703 1 85.44 86 MET B N 1
ATOM 1671 C CA . MET B 1 86 ? 5.031 30.469 12.508 1 85.44 86 MET B CA 1
ATOM 1672 C C . MET B 1 86 ? 6.234 30.641 13.422 1 85.44 86 MET B C 1
ATOM 1674 O O . MET B 1 86 ? 6.738 31.766 13.578 1 85.44 86 MET B O 1
ATOM 1678 N N . MET B 1 87 ? 6.762 29.578 13.914 1 83.62 87 MET B N 1
ATOM 1679 C CA . MET B 1 87 ? 7.898 29.641 14.828 1 83.62 87 MET B CA 1
ATOM 1680 C C . MET B 1 87 ? 9.188 29.969 14.078 1 83.62 87 MET B C 1
ATOM 1682 O O . MET B 1 87 ? 10.031 30.703 14.586 1 83.62 87 MET B O 1
ATOM 1686 N N . LYS B 1 88 ? 9.367 29.422 12.93 1 81.75 88 LYS B N 1
ATOM 1687 C CA . LYS B 1 88 ? 10.539 29.703 12.109 1 81.75 88 LYS B CA 1
ATOM 1688 C C . LYS B 1 88 ? 10.578 31.172 11.703 1 81.75 88 LYS B C 1
ATOM 1690 O O . LYS B 1 88 ? 11.648 31.797 11.688 1 81.75 88 LYS B O 1
ATOM 1695 N N . LYS B 1 89 ? 9.547 31.719 11.383 1 79.38 89 LYS B N 1
ATOM 1696 C CA . LYS B 1 89 ? 9.477 33.125 11 1 79.38 89 LYS B CA 1
ATOM 1697 C C . LYS B 1 89 ? 9.789 34.031 12.18 1 79.38 89 LYS B C 1
ATOM 1699 O O . LYS B 1 89 ? 10.469 35.062 12.016 1 79.38 89 LYS B O 1
ATOM 1704 N N . LYS B 1 90 ? 9.461 33.656 13.305 1 79.12 90 LYS B N 1
ATOM 1705 C CA . LYS B 1 90 ? 9.742 34.469 14.492 1 79.12 90 LYS B CA 1
ATOM 1706 C C . LYS B 1 90 ? 11.234 34.438 14.828 1 79.12 90 LYS B C 1
ATOM 1708 O O . LYS B 1 90 ? 11.805 35.469 15.188 1 79.12 90 LYS B O 1
ATOM 1713 N N . THR B 1 91 ? 11.797 33.25 14.664 1 73 91 THR B N 1
ATOM 1714 C CA . THR B 1 91 ? 13.219 33.125 14.969 1 73 91 THR B CA 1
ATOM 1715 C C . THR B 1 91 ? 14.055 33.844 13.914 1 73 91 THR B C 1
ATOM 1717 O O . THR B 1 91 ? 15.078 34.438 14.234 1 73 91 THR B O 1
ATOM 1720 N N . ALA B 1 92 ? 13.633 33.75 12.695 1 74.88 92 ALA B N 1
ATOM 1721 C CA . ALA B 1 92 ? 14.359 34.438 11.617 1 74.88 92 ALA B CA 1
ATOM 1722 C C . ALA B 1 92 ? 14.297 35.969 11.789 1 74.88 92 ALA B C 1
ATOM 1724 O O . ALA B 1 92 ? 15.289 36.656 11.539 1 74.88 92 ALA B O 1
ATOM 1725 N N . SER B 1 93 ? 13.125 36.469 12.148 1 73.38 93 SER B N 1
ATOM 1726 C CA . SER B 1 93 ? 12.977 37.875 12.375 1 73.38 93 SER B CA 1
ATOM 1727 C C . SER B 1 93 ? 13.82 38.344 13.555 1 73.38 93 SER B C 1
ATOM 1729 O O . SER B 1 93 ? 14.43 39.438 13.516 1 73.38 93 SER B O 1
ATOM 1731 N N . HIS B 1 94 ? 13.93 37.469 14.5 1 72.25 94 HIS B N 1
ATOM 1732 C CA . HIS B 1 94 ? 14.727 37.781 15.68 1 72.25 94 HIS B CA 1
ATOM 1733 C C . HIS B 1 94 ? 16.219 37.812 15.352 1 72.25 94 HIS B C 1
ATOM 1735 O O . HIS B 1 94 ? 16.938 38.719 15.781 1 72.25 94 HIS B O 1
ATOM 1741 N N . ASN B 1 95 ? 16.547 36.781 14.617 1 71.12 95 ASN B N 1
ATOM 1742 C CA . ASN B 1 95 ? 17.953 36.719 14.234 1 71.12 95 ASN B CA 1
ATOM 1743 C C . ASN B 1 95 ? 18.328 37.906 13.344 1 71.12 95 ASN B C 1
ATOM 1745 O O . ASN B 1 95 ? 19.438 38.438 13.461 1 71.12 95 ASN B O 1
ATOM 1749 N N . HIS B 1 96 ? 17.516 38.281 12.438 1 69.5 96 HIS B N 1
ATOM 1750 C CA . HIS B 1 96 ? 17.766 39.438 11.578 1 69.5 96 HIS B CA 1
ATOM 1751 C C . HIS B 1 96 ? 17.828 40.75 12.391 1 69.5 96 HIS B C 1
ATOM 1753 O O . HIS B 1 96 ? 18.656 41.594 12.109 1 69.5 96 HIS B O 1
ATOM 1759 N N . LYS B 1 97 ? 17.047 40.875 13.414 1 70.81 97 LYS B N 1
ATOM 1760 C CA . LYS B 1 97 ? 17.047 42.062 14.266 1 70.81 97 LYS B CA 1
ATO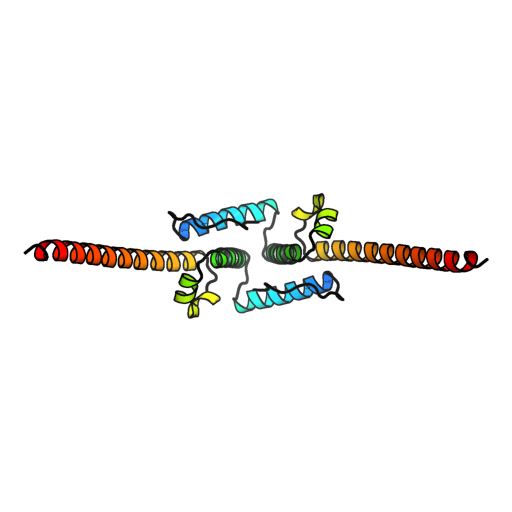M 1761 C C . LYS B 1 97 ? 18.328 42.125 15.102 1 70.81 97 LYS B C 1
ATOM 1763 O O . LYS B 1 97 ? 18.906 43.219 15.258 1 70.81 97 LYS B O 1
ATOM 1768 N N . VAL B 1 98 ? 18.719 41 15.523 1 74.69 98 VAL B N 1
ATOM 1769 C CA . VAL B 1 98 ? 19.922 40.938 16.359 1 74.69 98 VAL B CA 1
ATOM 1770 C C . VAL B 1 98 ? 21.141 41.281 15.516 1 74.69 98 VAL B C 1
ATOM 1772 O O . VAL B 1 98 ? 22.047 42 15.977 1 74.69 98 VAL B O 1
ATOM 1775 N N . GLN B 1 99 ? 21.188 40.75 14.352 1 72.5 99 GLN B N 1
ATOM 1776 C CA . GLN B 1 99 ? 22.312 41 13.461 1 72.5 99 GLN B CA 1
ATOM 1777 C C . GLN B 1 99 ? 22.328 42.469 13.031 1 72.5 99 GLN B C 1
ATOM 1779 O O . GLN B 1 99 ? 23.406 43.094 12.961 1 72.5 99 GLN B O 1
ATOM 1784 N N . PHE B 1 100 ? 21.172 42.969 12.789 1 71.12 100 PHE B N 1
ATOM 1785 C CA . PHE B 1 100 ? 21.078 44.375 12.406 1 71.12 100 PHE B CA 1
ATOM 1786 C C . PHE B 1 100 ? 21.516 45.281 13.555 1 71.12 100 PHE B C 1
ATOM 1788 O O . PHE B 1 100 ? 22.219 46.281 13.344 1 71.12 100 PHE B O 1
ATOM 1795 N N . GLN B 1 101 ? 21.266 45.062 14.781 1 70.25 101 GLN B N 1
ATOM 1796 C CA . GLN B 1 101 ? 21.609 45.844 15.969 1 70.25 101 GLN B CA 1
ATOM 1797 C C . GLN B 1 101 ? 23.109 45.75 16.234 1 70.25 101 GLN B C 1
ATOM 1799 O O . GLN B 1 101 ? 23.719 46.75 16.656 1 70.25 101 GLN B O 1
ATOM 1804 N N . ARG B 1 102 ? 23.688 44.656 15.922 1 76.94 102 ARG B N 1
ATOM 1805 C CA . ARG B 1 102 ? 25.125 44.5 16.125 1 76.94 102 ARG B CA 1
ATOM 1806 C C . ARG B 1 102 ? 25.922 45.344 15.125 1 76.94 102 ARG B C 1
ATOM 1808 O O . ARG B 1 102 ? 26.984 45.875 15.453 1 76.94 102 ARG B O 1
ATOM 1815 N N . GLN B 1 103 ? 25.469 45.344 14.047 1 70.5 103 GLN B N 1
ATOM 1816 C CA . GLN B 1 103 ? 26.172 46.094 13.016 1 70.5 103 GLN B CA 1
ATOM 1817 C C . GLN B 1 103 ? 26.094 47.594 13.289 1 70.5 103 GLN B C 1
ATOM 1819 O O . GLN B 1 103 ? 27.047 48.344 13 1 70.5 103 GLN B O 1
ATOM 1824 N N . LYS B 1 104 ? 25.188 48.031 13.906 1 71 104 LYS B N 1
ATOM 1825 C CA . LYS B 1 104 ? 25.031 49.438 14.219 1 71 104 LYS B CA 1
ATOM 1826 C C . LYS B 1 104 ? 25.906 49.875 15.391 1 71 104 LYS B C 1
ATOM 1828 O O . LYS B 1 104 ? 26.484 50.938 15.383 1 71 104 LYS B O 1
ATOM 1833 N N . PHE B 1 105 ? 26.031 49 16.281 1 66.94 105 PHE B N 1
ATOM 1834 C CA . PHE B 1 105 ? 26.812 49.406 17.453 1 66.94 105 PHE B CA 1
ATOM 1835 C C . PHE B 1 105 ? 28.266 49 17.297 1 66.94 105 PHE B C 1
ATOM 1837 O O . PHE B 1 105 ? 29.125 49.438 18.062 1 66.94 105 PHE B O 1
ATOM 1844 N N . GLY B 1 106 ? 28.609 48.188 16.375 1 60.16 106 GLY B N 1
ATOM 1845 C CA . GLY B 1 106 ? 29.984 47.781 16.188 1 60.16 106 GLY B CA 1
ATOM 1846 C C . GLY B 1 106 ? 30.859 48.875 15.594 1 60.16 106 GLY B C 1
ATOM 1847 O O . GLY B 1 106 ? 32.094 48.719 15.508 1 60.16 106 GLY B O 1
ATOM 1848 N N . THR B 1 107 ? 30.312 49.75 14.805 1 53.72 107 THR B N 1
ATOM 1849 C CA . THR B 1 107 ? 31.234 50.688 14.18 1 53.72 107 THR B CA 1
ATOM 1850 C C . THR B 1 107 ? 31.625 51.812 15.164 1 53.72 107 THR B C 1
ATOM 1852 O O . THR B 1 107 ? 32.344 52.719 14.805 1 53.72 107 THR B O 1
ATOM 1855 N N . TYR B 1 108 ? 31.141 51.781 16.438 1 41.91 108 TYR B N 1
ATOM 1856 C CA . TYR B 1 108 ? 31.922 52.812 17.109 1 41.91 108 TYR B CA 1
ATOM 1857 C C . TYR B 1 108 ? 33.188 52.219 17.734 1 41.91 108 TYR B C 1
ATOM 1859 O O . TYR B 1 108 ? 33.188 51.062 18.141 1 41.91 108 TYR B O 1
#

Radius of gyration: 27.24 Å; Cα contacts (8 Å, |Δi|>4): 125; chains: 2; bounding box: 56×98×48 Å

Organism: Araneus ventricosus (NCBI:txid182803)

Solvent-accessible surface area (backbone atoms only — not comparable to full-atom values): 12257 Å² total; per-residue (Å²): 130,76,78,79,72,66,71,55,89,90,53,52,44,59,56,38,45,52,51,49,50,51,54,49,51,53,52,36,53,76,67,67,50,83,46,46,67,50,46,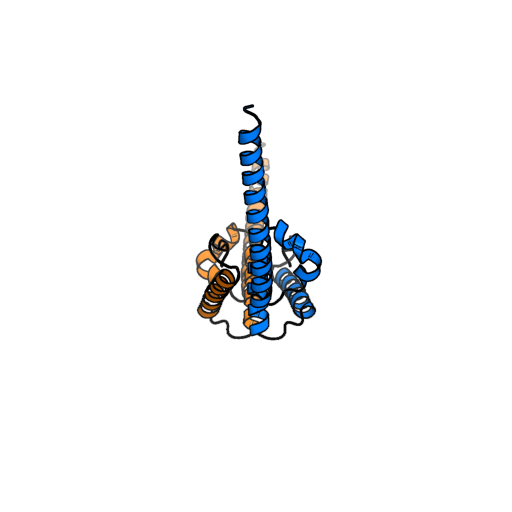52,28,34,53,50,23,55,56,51,56,73,66,52,54,66,74,61,48,60,76,36,56,90,51,53,86,70,62,46,41,39,67,60,48,19,52,54,50,41,50,51,50,52,52,51,54,53,51,51,52,52,51,50,54,48,50,52,50,52,55,53,53,48,61,64,64,61,75,108,130,80,77,80,71,67,70,55,91,89,53,50,44,57,55,37,46,52,52,51,50,52,55,50,50,51,51,36,53,77,67,68,49,83,46,46,67,50,46,52,30,33,54,50,22,55,56,50,58,73,66,53,55,67,74,61,49,59,77,36,57,90,52,54,86,69,63,46,42,38,66,60,48,19,51,54,51,40,51,51,50,53,53,48,52,52,50,52,53,52,51,51,53,47,51,51,51,52,54,54,52,48,60,64,60,60,76,107

=== Feature glossary ===
The record interleaves many kinds of information about one protein. Here is each kind framed as the question it answers.

Q: What are the backbone torsion angles?
A: φ (phi) and ψ (psi) are the two rotatable backbone dihedrals per residue: φ is the C(i-1)–N–Cα–C torsion, ψ is the N–Cα–C–N(i+1) torsion, both in degrees on (−180°, 180°]. α-helical residues cluster near (−60°, −45°); β-strand residues near (−120°, +130°). A Ramachandran plot is simply a scatter of (φ, ψ) for every residue.

Q: What is the amino-acid chain?
A: This is the polypeptide sequence — one letter per residue, N-terminus first. Length ranges from a few dozen residues for small domains to over a thousand for large multi-domain proteins.

Q: How mobile is each atom in the crystal?
A: For experimental (PDB) structures, the B-factor (temperature factor) quantifies the positional spread of each atom in the crystal — a combination of thermal vibration and static disorder — in units of Å². High B-factors mark flexible loops or poorly resolved regions; low B-factors mark the rigid, well-ordered core.

Q: Are the domains correctly placed relative to each other?
A: Predicted Aligned Error (PAE) is an AlphaFold confidence matrix: entry (i, j) is the expected error in the position of residue j, in ångströms, when the prediction is superimposed on the true structure at residue i. Low PAE within a block of residues means that block is internally rigid and well-predicted; high PAE between two blocks means their relative placement is uncertain even if each block individually is confident.

Q: How confident is the AlphaFold model at each residue?
A: pLDDT is the predicted lDDT-Cα score: AlphaFold's confidence that the local environment of each residue (all inter-atomic distances within 15 Å) is correctly placed. It is a per-residue number between 0 and 100, with higher meaning more reliable.

Q: What family and function is it annotated with?
A: Functional annotations link the protein to curated databases. InterPro entries identify conserved domains and families by matching the sequence against member-database signatures (Pfam, PROSITE, CDD, …). Gene Ontology (GO) terms describe molecular function, biological process, and cellular component in a controlled vocabulary. CATH places the structure in a hierarchical fold classification (Class/Architecture/Topology/Homologous-superfamily). The organism is the source species.

Q: How big and how compact is the whole molecule?
A: Three whole-structure scalars: the radius of gyration (RMS distance of Cα from centroid, in Å), the count of Cα–Cα contacts (pairs closer than 8 Å and separated by more than four residues in sequence — i.e. tertiary, not local, contacts), and the bounding-box dimensions. Together they distinguish compact globular folds from extended fibres or disordered chains.

Q: What known structures does this most resemble?
A: The Foldseek neighbor list gives the closest experimentally determined structures in the PDB, ranked by structural alignment. TM-score near 1 means near-identical fold; near 0.3 means only rough topology match. This is how one finds what a novel AlphaFold prediction most resembles in the solved-structure universe.

Q: Which residues are buried vs exposed?
A: SASA measures how much of the protein is reachable by solvent. It is computed by rolling a water-sized probe over the atomic surface and summing the exposed area (Å²). Per-residue SASA distinguishes core (buried, low SASA) from surface (exposed, high SASA) residues; total SASA is a whole-molecule size measure.

Q: Which residues are in helices, strands, or loops?
A: Eight-state secondary structure (DSSP): H is the canonical α-helix, G the tighter 3₁₀-helix, I the wider π-helix; E/B are β-structure, T and S are turns and bends, and '-' is everything else. DSSP derives these from the pattern of main-chain N–H···O=C hydrogen bonds, not from the sequence.

Q: Where is each backbone atom in 3D?
A: Structur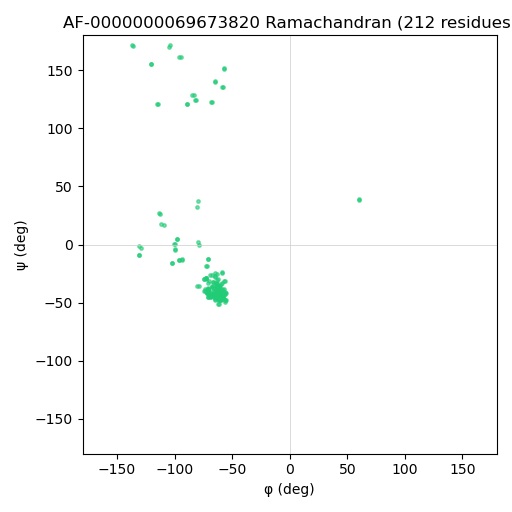e coordinates are given as an mmCIF _atom_site loop: one row per atom with element, residue name, chain id, sequence number, and x/y/z position in Å. Only the four main-chain atoms per residue are included here; side chains are omitted to keep the record compact.

Q: What if only a Cα trace is available?
A: Three-state secondary structure (P-SEA) collapses the eight DSSP classes into helix (a), strand (b), and coil (c). P-SEA assigns these from Cα geometry alone — distances and angles — without requiring backbone oxygens, so it works on any Cα trace.

Q: What do the rendered images show?
A: The six renders are orthographic views along the three Cartesian axes in both directions. Representation (cartoon, sticks, or surface) and color scheme (sequence-rainbow or by-chain) vary across proteins so the training set covers all the common visualization conventions.

Q: What does the local fold look like, residue by residue?
A: Foldseek's 3Di representation compresses backbone geometry into a per-residue letter drawn from a learned twenty-state alphabet. It captures the tertiary interaction pattern around each residue — which residues are packed against it in space, regardless of where they are in sequence.

Q: What do the diagnostic plots show?
A: The contact map is a binary N×N matrix image: pixel (i, j) is dark where Cα_i and Cα_j are within 8 Å and |i−j|>4. Because the |i−j|>4 filter removes local helical contacts, off-diagonal stripes parallel to the main diagonal indicate parallel β-sheets; stripes perpendicular to it indicate antiparallel β-sheets. The Ramachandran plot scatters every residue's (φ, ψ) pair against the sterically allowed regions. The PAE heatmap renders the predicted-aligned-error matrix.